Protein AF-A0AB34J3Z7-F1 (afdb_monomer_lite)

pLDDT: mean 72.17, std 19.39, range [35.22, 96.12]

Secondary structure (DSSP, 8-state):
-EEEEEPPTTPPTT-EEEEE-TTS-EEEEEPPTT--TTPEEEEE--SEEEEEEEPPTT--TT-EEEEEETTEEEEEEPPTTPPTT-EEEEEEE------------------------------------------EETTTEE---------SS-TT-EEEEE-TTS-EEEEEEEEEETTTTEEEEEETTS-EEEEEEGGGEE---------

Foldseek 3Di:
DKDWDFAADPDAQQAWDWDQDPLRDTDTDGHHNPDDGGDTDTDDDQQWDFDWDQAAPPADQQGWDWDQDLNDTDIDGHHPPDDHRDTDTDGDGDHRNPPPPPDDPDDDDDDDDDDDDDDDDDDDDDPPPPPFPFDDDPDPDGDRPDVPLPLPDDQQAWKWFQDPVRDTFIWGFHDADSVLCATWTQTPVRDIDTRGHPVRIDHPPPPPPDD

Structure (mmCIF, N/CA/C/O backbone):
data_AF-A0AB34J3Z7-F1
#
_entry.id   AF-A0AB34J3Z7-F1
#
loop_
_atom_site.group_PDB
_atom_site.id
_atom_site.type_symbol
_atom_site.label_atom_id
_atom_site.label_alt_id
_atom_site.label_comp_id
_atom_site.label_asym_id
_atom_site.label_entity_id
_atom_site.label_seq_id
_atom_site.pdbx_PDB_ins_code
_atom_site.Cartn_x
_atom_site.Cartn_y
_atom_site.Cartn_z
_atom_site.occupancy
_atom_site.B_iso_or_equiv
_atom_site.auth_seq_id
_atom_site.auth_comp_id
_atom_site.auth_asym_id
_atom_site.auth_atom_id
_atom_site.pdbx_PDB_model_num
ATOM 1 N N . MET A 1 1 ? 22.859 -8.219 -8.178 1.00 63.06 1 MET A N 1
ATOM 2 C CA . MET A 1 1 ? 22.770 -9.680 -7.948 1.00 63.06 1 MET A CA 1
ATOM 3 C C . MET A 1 1 ? 22.518 -10.330 -9.303 1.00 63.06 1 MET A C 1
ATOM 5 O O . MET A 1 1 ? 21.901 -9.681 -10.139 1.00 63.06 1 MET A O 1
ATOM 9 N N . ALA A 1 2 ? 23.052 -11.522 -9.576 1.00 72.38 2 ALA A N 1
ATOM 10 C CA . ALA A 1 2 ? 22.839 -12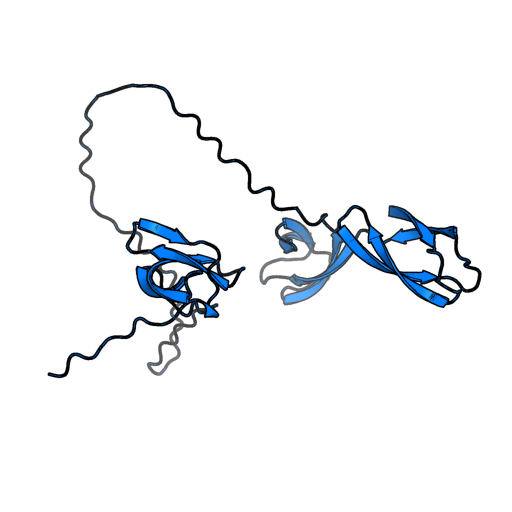.184 -10.864 1.00 72.38 2 ALA A CA 1
ATOM 11 C C . ALA A 1 2 ? 21.819 -13.312 -10.693 1.00 72.38 2 ALA A C 1
ATOM 13 O O . ALA A 1 2 ? 22.054 -14.221 -9.899 1.00 72.38 2 ALA A O 1
ATOM 14 N N . VAL A 1 3 ? 20.696 -13.235 -11.405 1.00 79.12 3 VAL A N 1
ATOM 15 C CA . VAL A 1 3 ? 19.657 -14.271 -11.402 1.00 79.12 3 VAL A CA 1
ATOM 16 C C . VAL A 1 3 ? 19.784 -15.067 -12.692 1.00 79.12 3 VAL A C 1
ATOM 18 O O . VAL A 1 3 ? 19.811 -14.495 -13.782 1.00 79.12 3 VAL A O 1
ATOM 21 N N . GLU A 1 4 ? 19.891 -16.387 -12.568 1.00 84.69 4 GLU A N 1
ATOM 22 C CA . GLU A 1 4 ? 19.835 -17.290 -13.713 1.00 84.69 4 GLU A CA 1
ATOM 23 C C . GLU A 1 4 ? 18.376 -17.651 -13.983 1.00 84.69 4 GLU A C 1
ATOM 25 O O . GLU A 1 4 ? 17.701 -18.231 -13.133 1.00 84.69 4 GLU A O 1
ATOM 30 N N . VAL A 1 5 ? 17.886 -17.297 -15.167 1.00 85.50 5 VAL A N 1
ATOM 31 C CA . VAL A 1 5 ? 16.508 -17.571 -15.578 1.00 85.50 5 VAL A CA 1
ATOM 32 C C . VAL A 1 5 ? 16.521 -18.403 -16.849 1.00 85.50 5 VAL A C 1
ATOM 34 O O . VAL A 1 5 ? 17.236 -18.090 -17.799 1.00 85.50 5 VAL A O 1
ATOM 37 N N . ILE A 1 6 ? 15.708 -19.456 -16.887 1.00 88.25 6 ILE A N 1
ATOM 38 C CA . ILE A 1 6 ? 15.545 -20.294 -18.076 1.00 88.25 6 ILE A CA 1
ATOM 39 C C . ILE A 1 6 ? 14.429 -19.711 -18.940 1.00 88.25 6 ILE A C 1
ATOM 41 O O . ILE A 1 6 ? 13.313 -19.504 -18.463 1.00 88.25 6 ILE A O 1
ATOM 45 N N . VAL A 1 7 ? 14.717 -19.480 -20.223 1.00 88.00 7 VAL A N 1
ATOM 46 C CA . VAL A 1 7 ? 13.705 -19.015 -21.182 1.00 88.00 7 VAL A CA 1
ATOM 47 C C . VAL A 1 7 ? 12.628 -20.097 -21.357 1.00 88.00 7 VAL A C 1
ATOM 49 O O . VAL A 1 7 ? 12.973 -21.215 -21.757 1.00 88.00 7 VAL A O 1
ATOM 52 N N . PRO A 1 8 ? 11.341 -19.806 -21.091 1.00 84.38 8 PRO A N 1
ATOM 53 C CA . PRO A 1 8 ? 10.281 -20.798 -21.212 1.00 84.38 8 PRO A CA 1
ATOM 54 C C . PRO A 1 8 ? 10.045 -21.219 -22.669 1.00 84.38 8 PRO A C 1
ATOM 56 O O . PRO A 1 8 ? 10.284 -20.467 -23.620 1.00 84.38 8 PRO A O 1
ATOM 59 N N . GLU A 1 9 ? 9.542 -22.443 -22.841 1.00 83.06 9 GLU A N 1
ATOM 60 C CA . GLU A 1 9 ? 9.132 -22.969 -24.142 1.00 83.06 9 GLU A CA 1
ATOM 61 C C . GLU A 1 9 ? 7.979 -22.126 -24.702 1.00 83.06 9 GLU A C 1
ATOM 63 O O . GLU A 1 9 ? 6.859 -22.171 -24.201 1.00 83.06 9 GLU A O 1
ATOM 68 N N . GLY A 1 10 ? 8.267 -21.318 -25.724 1.00 79.50 10 GLY A N 1
ATOM 69 C CA . GLY A 1 10 ? 7.291 -20.422 -26.352 1.00 79.50 10 GLY A CA 1
ATOM 70 C C . GLY A 1 10 ? 7.757 -18.977 -26.518 1.00 79.50 10 GLY A C 1
ATOM 71 O O . GLY A 1 10 ? 7.146 -18.259 -27.300 1.00 79.50 10 GLY A O 1
ATOM 72 N N . CYS A 1 11 ? 8.844 -18.561 -25.861 1.00 81.31 11 CYS A N 1
ATOM 73 C CA . CYS A 1 11 ? 9.445 -17.240 -26.073 1.00 81.31 11 CYS A CA 1
ATOM 74 C C . CYS A 1 11 ? 10.463 -17.271 -27.223 1.00 81.31 11 CYS A C 1
ATOM 76 O O . CYS A 1 11 ? 11.398 -18.077 -27.219 1.00 81.31 11 CYS A O 1
ATOM 78 N N . ALA A 1 12 ? 10.288 -16.391 -28.209 1.00 82.62 12 ALA A N 1
ATOM 79 C CA . ALA A 1 12 ? 11.234 -16.207 -29.309 1.00 82.62 12 ALA A CA 1
ATOM 80 C C . ALA A 1 12 ? 12.221 -15.062 -29.020 1.00 82.62 12 ALA A C 1
ATOM 82 O O . ALA A 1 12 ? 11.983 -14.206 -28.168 1.00 82.62 12 ALA A O 1
ATOM 83 N N . ALA A 1 13 ? 13.330 -15.031 -29.760 1.00 86.06 13 ALA A N 1
ATOM 84 C CA . ALA A 1 13 ? 14.285 -13.930 -29.733 1.00 86.06 13 ALA A CA 1
ATOM 85 C C . ALA A 1 13 ? 13.584 -12.571 -29.931 1.00 86.06 13 ALA A C 1
ATOM 87 O O . ALA A 1 13 ? 12.850 -12.379 -30.903 1.00 86.06 13 ALA A O 1
ATOM 88 N N . GLY A 1 14 ? 13.827 -11.625 -29.020 1.00 83.94 14 GLY A N 1
ATOM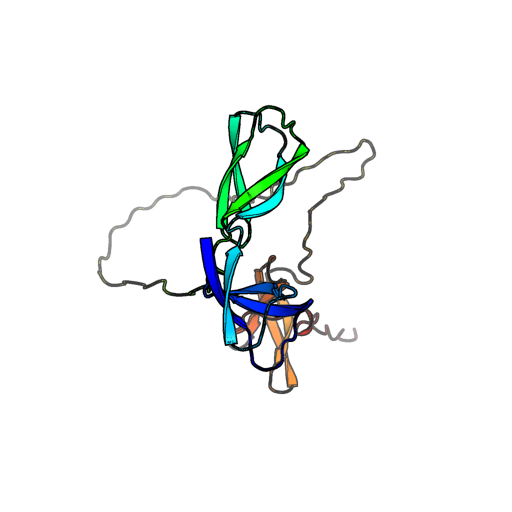 89 C CA . GLY A 1 14 ? 13.208 -10.298 -29.034 1.00 83.94 14 GLY A CA 1
ATOM 90 C C . GLY A 1 14 ? 11.833 -10.198 -28.367 1.00 83.94 14 GLY A C 1
ATOM 91 O O . GLY A 1 14 ? 11.300 -9.092 -28.294 1.00 83.94 14 GLY A O 1
ATOM 92 N N . GLU A 1 15 ? 11.264 -11.293 -27.855 1.00 86.44 15 GLU A N 1
ATOM 93 C CA . GLU A 1 15 ? 10.100 -11.210 -26.968 1.00 86.44 15 GLU A CA 1
ATOM 94 C C . GLU A 1 15 ? 10.517 -10.918 -25.527 1.00 86.44 15 GLU A C 1
ATOM 96 O O . GLU A 1 15 ? 11.618 -11.269 -25.096 1.00 86.44 15 GLU A O 1
ATOM 101 N N . SER A 1 16 ? 9.633 -10.262 -24.773 1.00 83.62 16 SER A N 1
ATOM 102 C CA . SER A 1 16 ? 9.803 -10.086 -23.337 1.00 83.62 16 SER A CA 1
ATOM 103 C C . SER A 1 16 ? 8.866 -10.994 -22.554 1.00 83.62 16 SER A C 1
ATOM 105 O O . SER A 1 16 ? 7.709 -11.190 -22.923 1.00 83.62 16 SER A O 1
ATOM 107 N N . PHE A 1 17 ? 9.365 -11.544 -21.454 1.00 86.50 17 PHE A N 1
ATOM 108 C CA . PHE A 1 17 ? 8.599 -12.415 -20.568 1.00 86.50 17 PHE A CA 1
ATOM 109 C C . PHE A 1 17 ? 8.704 -11.932 -19.126 1.00 86.50 17 PHE A C 1
ATOM 111 O O . PHE A 1 17 ? 9.644 -11.225 -18.761 1.00 86.50 17 PHE A O 1
ATOM 118 N N . LEU A 1 18 ? 7.697 -12.265 -18.320 1.00 85.50 18 LEU A N 1
ATOM 119 C CA . LEU A 1 18 ? 7.669 -11.939 -16.900 1.00 85.50 18 LEU A CA 1
ATOM 120 C C . LEU A 1 18 ? 8.412 -13.015 -16.117 1.00 85.50 18 LEU A C 1
ATOM 122 O O . LEU A 1 18 ? 8.068 -14.193 -16.191 1.00 85.50 18 LEU A O 1
ATOM 126 N N . VAL A 1 19 ? 9.427 -12.588 -15.376 1.00 83.38 19 VAL A N 1
ATOM 127 C CA . VAL A 1 19 ? 10.175 -13.420 -14.439 1.00 83.38 19 VAL A CA 1
ATOM 128 C C . VAL A 1 19 ? 9.774 -13.025 -13.036 1.00 83.38 19 VAL A C 1
ATOM 130 O O . VAL A 1 19 ? 9.869 -11.852 -12.684 1.00 83.38 19 VAL A O 1
ATOM 133 N N . GLU A 1 20 ? 9.344 -14.007 -12.256 1.00 78.00 20 GLU A N 1
ATOM 134 C CA . GLU A 1 20 ? 9.143 -13.875 -10.818 1.00 78.00 20 GLU A CA 1
ATOM 135 C C . GLU A 1 20 ? 10.434 -14.299 -10.110 1.00 78.00 20 GLU A C 1
ATOM 137 O O . GLU A 1 20 ? 10.849 -15.454 -10.205 1.00 78.00 20 GLU A O 1
ATOM 142 N N . THR A 1 21 ? 11.099 -13.353 -9.451 1.00 73.19 21 THR A N 1
ATOM 143 C CA . THR A 1 21 ? 12.239 -13.632 -8.565 1.00 73.19 21 THR A CA 1
ATOM 144 C C . THR A 1 21 ? 11.730 -14.204 -7.238 1.00 73.19 21 THR A C 1
ATOM 146 O O . THR A 1 21 ? 10.578 -13.969 -6.866 1.00 73.19 21 THR A O 1
ATOM 149 N N . ASP A 1 22 ? 12.572 -14.932 -6.498 1.00 66.12 22 ASP A N 1
ATOM 150 C CA . ASP A 1 22 ? 12.221 -15.473 -5.177 1.00 66.12 22 ASP A CA 1
ATOM 151 C C . ASP A 1 22 ? 11.847 -14.386 -4.156 1.00 66.12 22 ASP A C 1
ATOM 153 O O . ASP A 1 22 ? 11.024 -14.629 -3.274 1.00 66.12 22 ASP A O 1
ATOM 157 N N . ASP A 1 23 ? 12.310 -13.154 -4.372 1.00 61.28 23 ASP A N 1
ATOM 158 C CA . ASP A 1 23 ? 11.888 -11.950 -3.652 1.00 61.28 23 ASP A CA 1
ATOM 159 C C . ASP A 1 23 ? 10.473 -11.453 -4.027 1.00 61.28 23 ASP A C 1
ATOM 161 O O . ASP A 1 23 ? 10.146 -10.289 -3.810 1.00 61.28 23 ASP A O 1
ATOM 165 N N . GLY A 1 24 ? 9.627 -12.263 -4.675 1.00 65.56 24 GLY A N 1
ATOM 166 C CA . GLY A 1 24 ? 8.258 -11.883 -5.067 1.00 65.56 24 GLY A CA 1
ATOM 167 C C . GLY A 1 24 ? 8.188 -10.758 -6.106 1.00 65.56 24 GLY A C 1
ATOM 168 O O . GLY A 1 24 ? 7.155 -10.106 -6.278 1.00 65.56 24 GLY A O 1
ATOM 169 N N . GLY A 1 25 ? 9.304 -10.487 -6.783 1.00 70.19 25 GLY A N 1
ATOM 170 C CA . GLY A 1 25 ? 9.418 -9.418 -7.753 1.00 70.19 25 GLY A CA 1
ATOM 171 C C . GLY A 1 25 ? 9.195 -9.866 -9.182 1.00 70.19 25 GLY A C 1
ATOM 172 O O . GLY A 1 25 ? 9.863 -10.776 -9.646 1.00 70.19 25 GLY A O 1
ATOM 173 N N . THR A 1 26 ? 8.314 -9.179 -9.908 1.00 76.56 26 THR A N 1
ATOM 174 C CA . THR A 1 26 ? 8.092 -9.405 -11.339 1.00 76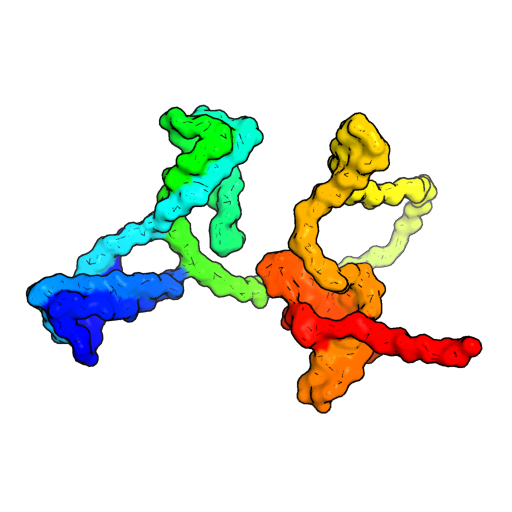.56 26 THR A CA 1
ATOM 175 C C . THR A 1 26 ? 8.942 -8.467 -12.196 1.00 76.56 26 THR A C 1
ATOM 177 O O . THR A 1 26 ? 8.859 -7.246 -12.063 1.00 76.56 26 THR A O 1
ATOM 180 N N . PHE A 1 27 ? 9.741 -9.023 -13.107 1.00 77.31 27 PHE A N 1
ATOM 181 C CA . PHE A 1 27 ? 10.558 -8.270 -14.063 1.00 77.31 27 PHE A CA 1
ATOM 182 C C . PHE A 1 27 ? 10.212 -8.662 -15.497 1.00 77.31 27 PHE A C 1
ATOM 184 O O . PHE A 1 27 ? 10.077 -9.844 -15.799 1.00 77.31 27 PHE A O 1
ATOM 191 N N . SER A 1 28 ? 10.093 -7.681 -16.398 1.00 83.88 28 SER A N 1
ATOM 192 C CA . SER A 1 28 ? 9.961 -7.958 -17.831 1.00 83.88 28 SER A CA 1
ATOM 193 C C . SER A 1 28 ? 11.348 -8.058 -18.452 1.00 83.88 28 SER A C 1
ATOM 195 O O . SER A 1 28 ? 12.070 -7.067 -18.565 1.00 83.88 28 SER A O 1
ATOM 197 N N . VAL A 1 29 ? 11.725 -9.274 -18.822 1.00 84.62 29 VAL A N 1
ATOM 198 C CA . VAL A 1 29 ? 13.048 -9.600 -19.344 1.00 84.62 29 VAL A CA 1
ATOM 199 C C . VAL A 1 29 ? 12.944 -9.759 -20.844 1.00 84.62 29 VAL A C 1
ATOM 201 O O . VAL A 1 29 ? 12.196 -10.609 -21.317 1.00 84.62 29 VAL A O 1
ATOM 204 N N . LEU A 1 30 ? 13.692 -8.950 -21.591 1.00 85.81 30 LEU A N 1
ATOM 205 C CA . LEU A 1 30 ? 13.750 -9.048 -23.044 1.00 85.81 30 LEU A CA 1
ATOM 206 C C . LEU A 1 30 ? 14.777 -10.105 -23.454 1.00 85.81 30 LEU A C 1
ATOM 208 O O . LEU A 1 30 ? 15.956 -10.004 -23.107 1.00 85.81 30 LEU A O 1
ATOM 212 N N . VAL A 1 31 ? 14.327 -11.109 -24.204 1.00 87.94 31 VAL A N 1
ATOM 213 C CA . VAL A 1 31 ? 15.197 -12.161 -24.728 1.00 87.94 31 VAL A CA 1
ATOM 214 C C . VAL A 1 31 ? 16.123 -11.538 -25.779 1.00 87.94 31 VAL A C 1
ATOM 216 O O . VAL A 1 31 ? 15.628 -10.935 -26.739 1.00 87.94 31 VAL A O 1
ATOM 219 N N . PRO A 1 32 ? 17.455 -11.667 -25.640 1.00 83.56 32 PRO A N 1
ATOM 220 C CA . PRO A 1 32 ? 18.386 -11.165 -26.643 1.00 83.56 32 PRO A CA 1
ATOM 221 C C . PRO A 1 32 ? 18.121 -11.813 -28.015 1.00 83.56 32 PRO A C 1
ATOM 223 O O . PRO A 1 32 ? 17.542 -12.897 -28.086 1.00 83.56 32 PRO A O 1
ATOM 226 N N . PRO A 1 33 ? 18.558 -11.189 -29.123 1.00 83.88 33 PRO A N 1
ATOM 227 C CA . PRO A 1 33 ? 18.319 -11.705 -30.474 1.00 83.88 33 PRO A CA 1
ATOM 228 C C . PRO A 1 33 ? 18.894 -13.114 -30.714 1.00 83.88 33 PRO A C 1
ATOM 230 O O . PRO A 1 33 ? 18.426 -13.822 -31.600 1.00 83.88 33 PRO A O 1
ATOM 233 N N . ASP A 1 34 ? 19.874 -13.528 -29.909 1.00 84.75 34 ASP A N 1
ATOM 234 C CA . ASP A 1 34 ? 20.501 -14.854 -29.952 1.00 84.75 34 ASP A CA 1
ATOM 235 C C . ASP A 1 34 ? 19.889 -15.854 -28.947 1.00 84.75 34 ASP A C 1
ATOM 237 O O . ASP A 1 34 ? 20.369 -16.981 -28.816 1.00 84.75 34 ASP A O 1
ATOM 241 N N . GLY A 1 35 ? 18.850 -15.451 -28.210 1.00 81.88 35 GLY A N 1
ATOM 242 C CA . GLY A 1 35 ? 18.202 -16.276 -27.195 1.00 81.88 35 GLY A CA 1
ATOM 243 C C . GLY A 1 35 ? 17.224 -17.290 -27.791 1.00 81.88 35 GLY A C 1
ATOM 244 O O . GLY A 1 35 ? 16.444 -16.977 -28.690 1.00 81.88 35 GLY A O 1
ATOM 245 N N . TYR A 1 36 ? 17.247 -18.512 -27.262 1.00 86.81 36 TYR A N 1
ATOM 246 C CA . TYR A 1 36 ? 16.344 -19.601 -27.637 1.00 86.81 36 TYR A CA 1
ATOM 247 C C . TYR A 1 36 ? 15.699 -20.234 -26.391 1.00 86.81 36 TYR A C 1
ATOM 249 O O . TYR A 1 36 ? 16.257 -20.130 -25.294 1.00 86.81 36 TYR A O 1
ATOM 257 N N . PRO A 1 37 ? 14.539 -20.905 -26.532 1.00 88.00 37 PRO A N 1
ATOM 258 C CA . PRO A 1 37 ? 13.890 -21.595 -25.420 1.00 88.00 37 PRO A CA 1
ATOM 259 C C . PRO A 1 37 ? 14.818 -22.605 -24.741 1.00 88.00 37 PRO A C 1
ATOM 261 O O . PRO A 1 37 ? 15.499 -23.380 -25.414 1.00 88.00 37 PRO A O 1
ATOM 264 N N . GLY A 1 38 ? 14.846 -22.602 -23.409 1.00 84.94 38 GLY A N 1
ATOM 265 C CA . GLY A 1 38 ? 15.724 -23.461 -22.611 1.00 84.94 38 GLY A CA 1
ATOM 266 C C . GLY A 1 38 ? 17.158 -22.946 -22.439 1.00 84.94 38 GLY A C 1
ATOM 267 O O . GLY A 1 38 ? 17.957 -23.612 -21.781 1.00 84.94 38 GLY A O 1
ATOM 268 N N . MET A 1 39 ? 17.511 -21.782 -22.996 1.00 86.88 39 MET A N 1
ATOM 269 C CA . MET A 1 39 ? 18.800 -21.141 -22.727 1.00 86.88 39 MET A CA 1
ATOM 270 C C . MET A 1 39 ? 18.804 -20.511 -21.320 1.00 86.88 39 MET A C 1
ATOM 272 O O . MET A 1 39 ? 17.859 -19.784 -20.997 1.00 86.88 39 MET A O 1
ATOM 276 N N . PRO A 1 40 ? 19.840 -20.745 -20.489 1.00 84.06 40 PRO A N 1
ATOM 277 C CA . PRO A 1 40 ? 20.014 -20.011 -19.242 1.00 84.06 40 PRO A CA 1
ATOM 278 C C . PRO A 1 40 ? 20.474 -18.584 -19.554 1.00 84.06 40 PRO A C 1
ATOM 280 O O . PRO A 1 40 ? 21.495 -18.375 -20.216 1.00 84.06 40 PRO A O 1
ATOM 283 N N . LEU A 1 41 ? 19.713 -17.597 -19.093 1.00 81.62 41 LEU A N 1
ATOM 284 C CA . LEU A 1 41 ? 20.073 -16.187 -19.171 1.00 81.62 41 LEU A CA 1
ATOM 285 C C . LEU A 1 41 ? 20.548 -15.724 -17.797 1.00 81.62 41 LEU A C 1
ATOM 287 O O . LEU A 1 41 ? 19.825 -15.852 -16.812 1.00 81.62 41 LEU A O 1
ATOM 291 N N . LEU A 1 42 ? 21.758 -15.167 -17.747 1.00 82.88 42 LEU A N 1
ATOM 292 C CA . LEU A 1 42 ? 22.289 -14.532 -16.548 1.00 82.88 42 LEU A CA 1
ATOM 293 C C . LEU A 1 42 ? 21.897 -13.057 -16.567 1.00 82.88 42 LEU A C 1
ATOM 295 O O . LEU A 1 42 ? 22.447 -12.271 -17.340 1.00 82.88 42 LEU A O 1
ATOM 299 N N . LEU A 1 43 ? 20.922 -12.695 -15.743 1.00 79.94 43 LEU A N 1
ATOM 300 C CA . LEU A 1 43 ? 20.451 -11.326 -15.636 1.00 79.94 43 LEU A CA 1
ATOM 301 C C . LEU A 1 43 ? 21.097 -10.649 -14.442 1.00 79.94 43 LEU A C 1
ATOM 303 O O . LEU A 1 43 ? 20.905 -11.068 -13.302 1.00 79.94 43 LEU A O 1
ATOM 307 N N . GLU A 1 44 ? 21.801 -9.555 -14.697 1.00 74.94 44 GLU A N 1
ATOM 308 C CA . GLU A 1 44 ? 22.194 -8.628 -13.643 1.00 74.94 44 GLU A CA 1
ATOM 309 C C . GLU A 1 44 ? 21.005 -7.726 -13.321 1.00 74.94 44 GLU A C 1
ATOM 311 O O . GLU A 1 44 ? 20.767 -6.713 -13.980 1.00 74.94 44 GLU A O 1
ATOM 316 N N . LEU A 1 45 ? 20.226 -8.125 -12.316 1.00 68.69 45 LEU A N 1
ATOM 317 C CA . LEU A 1 45 ? 19.147 -7.293 -11.806 1.00 68.69 45 LEU A CA 1
ATOM 318 C C . LEU A 1 45 ? 19.741 -6.248 -10.847 1.00 68.69 45 LEU A C 1
ATOM 320 O O . LEU A 1 45 ? 20.495 -6.618 -9.928 1.00 68.69 45 LEU A O 1
ATOM 324 N N . PRO A 1 46 ? 19.435 -4.950 -11.042 1.00 62.78 46 PRO A N 1
ATOM 325 C CA . PRO A 1 46 ? 19.704 -3.953 -10.025 1.00 62.78 46 PRO A CA 1
ATOM 326 C C . PRO A 1 46 ? 18.801 -4.262 -8.829 1.00 62.78 46 PRO A C 1
ATOM 328 O O . PRO A 1 46 ? 17.578 -4.223 -8.924 1.00 62.78 46 PRO A O 1
ATOM 331 N N . ASP A 1 47 ? 19.430 -4.623 -7.714 1.00 66.38 47 ASP A N 1
ATOM 332 C CA . ASP A 1 47 ? 18.755 -4.865 -6.434 1.00 66.38 47 ASP A CA 1
ATOM 333 C C . ASP A 1 47 ? 18.206 -3.561 -5.833 1.00 66.38 47 ASP A C 1
ATOM 335 O O . ASP A 1 47 ? 17.294 -3.564 -5.014 1.00 66.38 47 ASP A O 1
ATOM 339 N N . ALA A 1 48 ? 18.739 -2.426 -6.291 1.00 67.25 48 ALA A N 1
ATOM 340 C CA . ALA A 1 48 ? 18.274 -1.112 -5.911 1.00 67.25 48 ALA A CA 1
ATOM 341 C C . ALA A 1 48 ? 17.199 -0.599 -6.871 1.00 67.25 48 ALA A C 1
ATOM 343 O O . ALA A 1 48 ? 17.368 -0.618 -8.095 1.00 67.25 48 ALA A O 1
ATOM 344 N N . GLN A 1 49 ? 16.104 -0.103 -6.301 1.00 68.25 49 GLN A N 1
ATOM 345 C CA . GLN A 1 49 ? 15.121 0.673 -7.043 1.00 68.25 49 GLN A CA 1
ATOM 346 C C . GLN A 1 49 ? 15.410 2.163 -6.840 1.00 68.25 49 GLN A C 1
ATOM 348 O O . GLN A 1 49 ? 15.521 2.601 -5.691 1.00 68.25 49 GLN A O 1
ATOM 353 N N . PRO A 1 50 ? 15.512 2.960 -7.922 1.00 72.56 50 PRO A N 1
ATOM 354 C CA . PRO A 1 50 ? 15.645 4.401 -7.793 1.00 72.56 50 PRO A CA 1
ATOM 355 C C . PRO A 1 50 ? 14.321 4.971 -7.277 1.00 72.56 50 PRO A C 1
ATOM 357 O O . PRO A 1 50 ? 13.329 5.042 -8.005 1.00 72.56 50 PRO A O 1
ATOM 360 N N . LEU A 1 51 ? 14.308 5.377 -6.015 1.00 78.06 51 LEU A N 1
ATOM 361 C CA . LEU A 1 51 ? 13.185 6.024 -5.359 1.00 78.06 51 LEU A CA 1
ATOM 362 C C . LEU A 1 51 ? 13.369 7.543 -5.415 1.00 78.06 51 LEU A C 1
ATOM 364 O O . LEU A 1 51 ? 14.385 8.076 -4.966 1.00 78.06 51 LEU A O 1
ATOM 368 N N . GLU A 1 52 ? 12.381 8.250 -5.963 1.00 82.06 52 GLU A N 1
ATOM 369 C CA . GLU A 1 52 ? 12.343 9.713 -5.930 1.00 82.06 52 GLU A CA 1
ATOM 370 C C . GLU A 1 52 ? 11.725 10.173 -4.605 1.00 82.06 52 GLU A C 1
ATOM 372 O O . GLU A 1 52 ? 10.520 10.047 -4.384 1.00 82.06 52 GLU A O 1
ATOM 377 N N . VAL A 1 53 ? 12.566 10.696 -3.711 1.00 81.62 53 VAL A N 1
ATOM 378 C CA . VAL A 1 53 ? 12.170 11.196 -2.389 1.00 81.62 53 VAL A CA 1
ATOM 379 C C . VAL A 1 53 ? 12.384 12.704 -2.339 1.00 81.62 53 VAL A C 1
ATOM 381 O O . VAL A 1 53 ? 13.384 13.223 -2.831 1.00 81.62 53 VAL A O 1
ATOM 384 N N . ILE A 1 54 ? 11.445 13.429 -1.735 1.00 84.75 54 ILE A N 1
ATOM 385 C CA . ILE A 1 54 ? 11.584 14.870 -1.508 1.00 84.75 54 ILE A CA 1
ATOM 386 C C . ILE A 1 54 ? 12.277 15.074 -0.164 1.00 84.75 54 ILE A C 1
ATOM 388 O O . ILE A 1 54 ? 11.779 14.611 0.863 1.00 84.75 54 ILE A O 1
ATOM 392 N N . VAL A 1 55 ? 13.402 15.790 -0.166 1.00 85.12 55 VAL A N 1
ATOM 393 C CA . VAL A 1 55 ? 14.132 16.096 1.071 1.00 85.12 55 VAL A CA 1
ATOM 394 C C . VAL A 1 55 ? 13.262 16.999 1.956 1.00 85.12 55 VAL A C 1
ATOM 396 O O . VAL A 1 55 ? 12.869 18.083 1.508 1.00 85.12 55 VAL A O 1
ATOM 399 N N . PRO A 1 56 ? 12.941 16.605 3.201 1.00 81.75 56 PRO A N 1
ATOM 400 C CA . PRO A 1 56 ? 12.108 17.423 4.070 1.00 81.75 56 PRO A CA 1
ATOM 401 C C . PRO A 1 56 ? 12.813 18.727 4.467 1.00 81.75 56 PRO A C 1
ATOM 403 O O . PRO A 1 56 ? 14.040 18.819 4.544 1.00 81.75 56 PRO A O 1
ATOM 406 N N . SER A 1 57 ? 12.024 19.771 4.730 1.00 80.44 57 SER A N 1
ATOM 407 C CA . SER A 1 57 ? 12.557 21.070 5.142 1.00 80.44 57 SER A CA 1
ATOM 408 C C . SER A 1 57 ? 13.276 20.958 6.488 1.00 80.44 57 SER A C 1
ATOM 410 O O . SER A 1 57 ? 12.654 20.580 7.479 1.00 80.44 57 SER A O 1
ATOM 412 N N . GLY A 1 58 ? 14.555 21.334 6.529 1.00 81.25 58 GLY A N 1
ATOM 413 C CA . GLY A 1 58 ? 15.384 21.278 7.739 1.00 81.25 58 GLY A CA 1
ATOM 414 C C . GLY A 1 58 ? 16.460 20.193 7.723 1.00 81.25 58 GLY A C 1
ATOM 415 O O . GLY A 1 58 ? 17.276 20.172 8.639 1.00 81.25 58 GLY A O 1
ATOM 416 N N . VAL A 1 59 ? 16.496 19.352 6.686 1.00 83.00 59 VAL A N 1
ATOM 417 C CA . VAL A 1 59 ? 17.592 18.409 6.429 1.00 83.00 59 VAL A CA 1
ATOM 418 C C . VAL A 1 59 ? 18.605 19.070 5.491 1.00 83.00 59 VAL A C 1
ATOM 420 O O . VAL A 1 59 ? 18.229 19.716 4.509 1.00 83.00 59 VAL A O 1
ATOM 423 N N . PHE A 1 60 ? 19.886 18.951 5.827 1.00 84.50 60 PHE A N 1
ATOM 424 C CA . PHE A 1 60 ? 21.011 19.548 5.103 1.00 84.50 60 PHE A CA 1
ATOM 425 C C . PHE A 1 60 ? 21.884 18.444 4.479 1.00 84.50 60 PHE A C 1
ATOM 427 O O . PHE A 1 60 ? 21.810 17.299 4.923 1.00 84.50 60 PHE A O 1
ATOM 434 N N . PRO A 1 61 ? 22.712 18.747 3.462 1.00 84.94 61 PRO A N 1
ATOM 435 C CA . PRO A 1 61 ? 23.682 17.782 2.943 1.00 84.94 61 PRO A CA 1
ATOM 436 C C . PRO A 1 61 ? 24.577 17.237 4.067 1.00 84.94 61 PRO A C 1
ATOM 438 O O . PRO A 1 61 ? 25.085 18.004 4.888 1.00 84.94 61 PRO A O 1
ATOM 441 N N . GLY A 1 62 ? 24.740 15.915 4.101 1.00 83.38 62 GLY A N 1
ATOM 442 C CA . GLY A 1 62 ? 25.440 15.174 5.154 1.00 83.38 62 GLY A CA 1
ATOM 443 C C . GLY A 1 62 ? 24.571 14.770 6.351 1.00 83.38 62 GLY A C 1
ATOM 444 O O . GLY A 1 62 ? 25.055 14.059 7.229 1.00 83.38 62 GLY A O 1
ATOM 445 N N . ASP A 1 63 ? 23.310 15.199 6.400 1.00 84.81 63 ASP A N 1
ATOM 446 C CA . ASP A 1 63 ? 22.349 14.774 7.418 1.00 84.81 63 ASP A CA 1
ATOM 447 C C . ASP A 1 63 ? 21.614 13.497 6.958 1.00 84.81 63 ASP A C 1
ATOM 449 O O . ASP A 1 63 ? 21.511 13.218 5.758 1.00 84.81 63 ASP A O 1
ATOM 453 N N . SER A 1 64 ? 21.129 12.693 7.907 1.00 83.12 64 SER A N 1
ATOM 454 C CA . SER A 1 64 ? 20.436 11.429 7.623 1.00 83.12 64 SER A CA 1
ATOM 455 C C . SER A 1 64 ? 18.976 11.515 8.038 1.00 83.12 64 SER A C 1
ATOM 457 O O . SER A 1 64 ? 18.649 12.036 9.105 1.00 83.12 64 SER A O 1
ATOM 459 N N . PHE A 1 65 ? 18.082 11.009 7.193 1.00 86.19 65 PHE A N 1
ATOM 460 C CA . PHE A 1 65 ? 16.647 11.037 7.450 1.00 86.19 65 PHE A CA 1
ATOM 461 C C . PHE A 1 65 ? 16.005 9.681 7.167 1.00 86.19 65 PHE A C 1
ATOM 463 O O . PHE A 1 65 ? 16.508 8.880 6.381 1.00 86.19 65 PHE A O 1
ATOM 470 N N . LEU A 1 66 ? 14.892 9.423 7.852 1.00 84.69 66 LEU A N 1
ATOM 471 C CA . LEU A 1 66 ? 14.142 8.181 7.722 1.00 84.69 66 LEU A CA 1
ATOM 472 C C . LEU A 1 66 ? 13.103 8.324 6.612 1.00 84.69 66 LEU A C 1
ATOM 474 O O . LEU A 1 66 ? 12.238 9.200 6.670 1.00 84.69 66 LEU A O 1
ATOM 478 N N . VAL A 1 67 ? 13.193 7.448 5.619 1.00 83.31 67 VAL A N 1
ATOM 479 C CA . VAL A 1 67 ? 12.225 7.313 4.532 1.00 83.31 67 VAL A CA 1
ATOM 480 C C . VAL A 1 67 ? 11.439 6.036 4.757 1.00 83.31 67 VAL A C 1
ATOM 482 O O . VAL A 1 67 ? 12.026 4.965 4.864 1.00 83.31 67 VAL A O 1
ATOM 485 N N . GLU A 1 68 ? 10.117 6.136 4.816 1.00 79.06 68 GLU A N 1
ATOM 486 C CA . GLU A 1 68 ? 9.252 4.960 4.839 1.00 79.06 68 GLU A CA 1
ATOM 487 C C . GLU A 1 68 ? 8.944 4.538 3.398 1.00 79.06 68 GLU A C 1
ATOM 489 O O . GLU A 1 68 ? 8.338 5.294 2.633 1.00 79.06 68 GLU A O 1
ATOM 494 N N . HIS A 1 69 ? 9.392 3.347 3.007 1.00 75.62 69 HIS A N 1
ATOM 495 C CA . HIS A 1 69 ? 9.104 2.769 1.699 1.00 75.62 69 HIS A CA 1
ATOM 496 C C . HIS A 1 69 ? 8.746 1.291 1.859 1.00 75.62 69 HIS A C 1
ATOM 498 O O . HIS A 1 69 ? 9.436 0.555 2.552 1.00 75.62 69 HIS A O 1
ATOM 504 N N . ALA A 1 70 ? 7.642 0.860 1.242 1.00 66.19 70 ALA A N 1
ATOM 505 C CA . ALA A 1 70 ? 7.137 -0.515 1.340 1.00 66.19 70 ALA A CA 1
ATOM 506 C C . ALA A 1 70 ? 6.923 -1.033 2.787 1.00 66.19 70 ALA A C 1
ATOM 508 O O . ALA A 1 70 ? 7.010 -2.231 3.034 1.00 66.19 70 ALA A O 1
ATOM 509 N N . GLY A 1 71 ? 6.623 -0.139 3.741 1.00 67.62 71 GLY A N 1
ATOM 510 C CA . GLY A 1 71 ? 6.401 -0.492 5.151 1.00 67.62 71 GLY A CA 1
ATOM 511 C C . GLY A 1 71 ? 7.678 -0.670 5.981 1.00 67.62 71 GLY A C 1
ATOM 512 O O . GLY A 1 71 ? 7.591 -1.021 7.156 1.00 67.62 71 GLY A O 1
ATOM 513 N N . GLU A 1 72 ? 8.852 -0.402 5.404 1.00 70.25 72 GLU A N 1
ATOM 514 C CA . GLU A 1 72 ? 10.136 -0.391 6.102 1.00 70.25 72 GLU A CA 1
ATOM 515 C C . GLU A 1 72 ? 10.706 1.035 6.145 1.00 70.25 72 GLU A C 1
ATOM 517 O O . GLU A 1 72 ? 10.524 1.832 5.221 1.00 70.25 72 GLU A O 1
ATOM 522 N N . THR A 1 73 ? 11.363 1.385 7.253 1.00 77.62 73 THR A N 1
ATOM 523 C CA . THR A 1 73 ? 12.009 2.692 7.425 1.00 77.62 73 THR A CA 1
ATOM 524 C C . THR A 1 73 ? 13.496 2.591 7.095 1.00 77.62 73 THR A C 1
ATOM 526 O O . THR A 1 73 ? 14.267 1.954 7.808 1.00 77.62 73 THR A O 1
ATOM 529 N N . PHE A 1 74 ? 13.910 3.251 6.015 1.00 79.25 74 PHE A N 1
ATOM 530 C CA . PHE A 1 74 ? 15.294 3.308 5.551 1.00 79.25 74 PHE A CA 1
ATOM 531 C C . PHE A 1 74 ? 15.960 4.601 6.015 1.00 79.25 74 PHE A C 1
ATOM 533 O O . PHE A 1 74 ? 15.414 5.687 5.830 1.00 79.25 74 PHE A O 1
ATOM 540 N N . SER A 1 75 ? 17.158 4.500 6.592 1.00 82.81 75 SER A N 1
ATOM 541 C CA . SER A 1 75 ? 17.981 5.667 6.923 1.00 82.81 75 SER A CA 1
ATOM 542 C C . SER A 1 75 ? 18.812 6.058 5.708 1.00 82.81 75 SER A C 1
ATOM 544 O O . SER A 1 75 ? 19.758 5.355 5.355 1.00 82.81 75 SER A O 1
ATOM 546 N N . VAL A 1 76 ? 18.456 7.172 5.074 1.00 83.94 76 VAL A N 1
ATOM 547 C CA . VAL A 1 76 ? 19.118 7.678 3.869 1.00 83.94 76 VAL A CA 1
ATOM 548 C C . VAL A 1 76 ? 19.941 8.911 4.220 1.00 83.94 76 VAL A C 1
ATOM 550 O O . VAL A 1 76 ? 19.449 9.829 4.874 1.00 83.94 76 VAL A O 1
ATOM 553 N N . GLU A 1 77 ? 21.194 8.938 3.776 1.00 84.75 77 GLU A N 1
ATOM 554 C CA . GLU A 1 77 ? 22.076 10.098 3.906 1.00 84.75 77 GLU A CA 1
ATOM 555 C C . GLU A 1 77 ? 21.901 11.034 2.706 1.00 84.75 77 GLU A C 1
ATOM 557 O O . GLU A 1 77 ? 21.877 10.594 1.553 1.00 84.75 77 GLU A O 1
ATOM 562 N N . VAL A 1 78 ? 21.779 12.336 2.969 1.00 84.44 78 VAL A N 1
ATOM 563 C CA . VAL A 1 78 ? 21.639 13.339 1.910 1.00 84.44 78 VAL A CA 1
ATOM 564 C C . VAL A 1 78 ? 23.017 13.659 1.316 1.00 84.44 78 VAL A C 1
ATOM 566 O O . VAL A 1 78 ? 23.880 14.159 2.041 1.00 84.44 78 VAL A O 1
ATOM 569 N N . PRO A 1 79 ? 23.254 13.434 0.011 1.00 81.69 79 PRO A N 1
ATOM 570 C CA . PRO A 1 79 ? 24.516 13.756 -0.632 1.00 81.69 79 PRO A CA 1
ATOM 571 C C . PRO A 1 79 ? 24.706 15.270 -0.760 1.00 81.69 79 PRO A C 1
ATOM 573 O O . PRO A 1 79 ? 23.747 16.048 -0.835 1.00 81.69 79 PRO A O 1
ATOM 576 N N . ASP A 1 80 ? 25.968 15.688 -0.836 1.00 80.56 80 ASP A N 1
ATOM 577 C CA . ASP A 1 80 ? 26.341 17.081 -1.063 1.00 80.56 80 ASP A CA 1
ATOM 578 C C . ASP A 1 80 ? 25.685 17.644 -2.333 1.00 80.56 80 ASP A C 1
ATOM 580 O O . ASP A 1 80 ? 25.807 17.088 -3.425 1.00 80.56 80 ASP A O 1
ATOM 584 N N . GLY A 1 81 ? 24.998 18.780 -2.191 1.00 78.62 81 GLY A N 1
ATOM 585 C CA . GLY A 1 81 ? 24.335 19.473 -3.301 1.00 78.62 81 GLY A CA 1
ATOM 586 C C . GLY A 1 81 ? 22.822 19.263 -3.402 1.00 78.62 81 GLY A C 1
ATOM 587 O O . GLY A 1 81 ? 22.209 19.847 -4.293 1.00 78.62 81 GLY A O 1
ATOM 588 N N . CYS A 1 82 ? 22.204 18.495 -2.499 1.00 78.25 82 CYS A N 1
ATOM 589 C CA . CYS A 1 82 ? 20.746 18.474 -2.360 1.00 78.25 82 CYS A CA 1
ATOM 590 C C . CYS A 1 82 ? 20.257 19.603 -1.437 1.00 78.25 82 CYS A C 1
ATOM 592 O O . CYS A 1 82 ? 20.739 19.770 -0.317 1.00 78.25 82 CYS A O 1
ATOM 594 N N . GLU A 1 83 ? 19.283 20.377 -1.915 1.00 81.50 83 GLU A N 1
ATOM 595 C CA . GLU A 1 83 ? 18.612 21.431 -1.150 1.00 81.50 83 GLU A CA 1
ATOM 596 C C . GLU A 1 83 ? 17.303 20.901 -0.533 1.00 81.50 83 GLU A C 1
ATOM 598 O O . GLU A 1 83 ? 16.646 20.041 -1.133 1.00 81.50 83 GLU A O 1
ATOM 603 N N . PRO A 1 84 ? 16.878 21.409 0.638 1.00 82.19 84 PRO A N 1
ATOM 604 C CA . PRO A 1 84 ? 15.591 21.045 1.224 1.00 82.19 84 PRO A CA 1
ATOM 605 C C . PRO A 1 84 ? 14.442 21.370 0.261 1.00 82.19 84 PRO A C 1
ATOM 607 O O . PRO A 1 84 ? 14.343 22.482 -0.260 1.00 82.19 84 PRO A O 1
ATOM 610 N N . GLY A 1 85 ? 13.558 20.398 0.041 1.00 80.38 85 GLY A N 1
ATOM 611 C CA . GLY A 1 85 ? 12.452 20.483 -0.914 1.00 80.38 85 GLY A CA 1
ATOM 612 C C . GLY A 1 85 ? 12.811 20.106 -2.355 1.00 80.38 85 GLY A C 1
ATOM 613 O O . GLY A 1 85 ? 11.925 20.121 -3.209 1.00 80.38 85 GLY A O 1
ATOM 614 N N . SER A 1 86 ? 14.067 19.753 -2.639 1.00 81.69 86 SER A N 1
ATOM 615 C CA . SER A 1 86 ? 14.479 19.269 -3.959 1.00 81.69 86 SER A CA 1
ATOM 616 C C . SER A 1 86 ? 14.247 17.751 -4.086 1.00 81.69 86 SER A C 1
ATOM 618 O O . SER A 1 86 ? 14.445 17.025 -3.104 1.00 81.69 86 SER A O 1
ATOM 620 N N . PRO A 1 87 ? 13.807 17.243 -5.256 1.00 78.31 87 PRO A N 1
ATOM 621 C CA . PRO A 1 87 ? 13.664 15.809 -5.483 1.00 78.31 87 PRO A CA 1
ATOM 622 C C . PRO A 1 87 ? 15.044 15.149 -5.581 1.00 78.31 87 PRO A C 1
ATOM 624 O O . PRO A 1 87 ? 15.876 15.532 -6.405 1.00 78.31 87 PRO A O 1
ATOM 627 N N . MET A 1 88 ? 15.273 14.135 -4.753 1.00 79.81 88 MET A N 1
ATOM 628 C CA . MET A 1 88 ? 16.488 13.330 -4.729 1.00 79.81 88 MET A CA 1
ATOM 629 C C . MET A 1 88 ? 16.174 11.910 -5.207 1.00 79.81 88 MET A C 1
ATOM 631 O O . MET A 1 88 ? 15.141 11.344 -4.857 1.00 79.81 88 MET A O 1
ATOM 635 N N . ARG A 1 89 ? 17.088 11.320 -5.984 1.00 81.06 89 ARG A N 1
ATOM 636 C CA . ARG A 1 89 ? 17.043 9.899 -6.346 1.00 81.06 89 ARG A CA 1
ATOM 637 C C . ARG A 1 89 ? 17.888 9.108 -5.367 1.00 81.06 89 ARG A C 1
ATOM 639 O O . ARG A 1 89 ? 19.089 9.347 -5.269 1.00 81.06 89 ARG A O 1
ATOM 646 N N . VAL A 1 90 ? 17.243 8.202 -4.649 1.00 77.75 90 VAL A N 1
ATOM 647 C CA . VAL A 1 90 ? 17.884 7.300 -3.699 1.00 77.75 90 VAL A CA 1
ATOM 648 C C . VAL A 1 90 ? 17.777 5.890 -4.249 1.00 77.75 90 VAL A C 1
ATOM 650 O O . VAL A 1 90 ? 16.683 5.424 -4.548 1.00 77.75 90 VAL A O 1
ATOM 653 N N . ASP A 1 91 ? 18.903 5.203 -4.358 1.00 73.31 91 ASP A N 1
ATOM 654 C CA . ASP A 1 91 ? 18.939 3.773 -4.627 1.00 73.31 91 ASP A CA 1
ATOM 655 C C . ASP A 1 91 ? 18.656 3.029 -3.318 1.00 73.31 91 ASP A C 1
ATOM 657 O O . ASP A 1 91 ? 19.547 2.857 -2.483 1.00 73.31 91 ASP A O 1
ATOM 661 N N . VAL A 1 92 ? 17.398 2.639 -3.104 1.00 73.56 92 VAL A N 1
ATOM 662 C CA . VAL A 1 92 ? 17.016 1.822 -1.945 1.00 73.56 92 VAL A CA 1
ATOM 663 C C . VAL A 1 92 ? 17.051 0.345 -2.334 1.00 73.56 92 VAL A C 1
ATOM 665 O O . VAL A 1 92 ? 16.523 0.001 -3.397 1.00 73.56 92 VAL A O 1
ATOM 668 N N . PRO A 1 93 ? 17.672 -0.535 -1.522 1.00 61.88 93 PRO A N 1
ATOM 669 C CA . PRO A 1 93 ? 17.604 -1.967 -1.765 1.00 61.88 93 PRO A CA 1
ATOM 670 C C . PRO A 1 93 ? 16.139 -2.387 -1.702 1.00 61.88 93 PRO A C 1
ATOM 672 O O . PRO A 1 93 ? 15.393 -1.976 -0.808 1.00 61.88 93 PRO A O 1
ATOM 675 N N . ARG A 1 94 ? 15.709 -3.170 -2.685 1.00 58.16 94 ARG A N 1
ATOM 676 C CA . ARG A 1 94 ? 14.356 -3.701 -2.722 1.00 58.16 94 ARG A CA 1
ATOM 677 C C . ARG A 1 94 ? 14.215 -4.683 -1.564 1.00 58.16 94 ARG A C 1
ATOM 679 O O . ARG A 1 94 ? 14.656 -5.821 -1.670 1.00 58.16 94 ARG A O 1
ATOM 686 N N . ALA A 1 95 ? 13.585 -4.257 -0.473 1.00 52.69 95 ALA A N 1
ATOM 687 C CA . ALA A 1 95 ? 13.176 -5.202 0.551 1.00 52.69 95 ALA A CA 1
ATOM 688 C C . ALA A 1 95 ? 12.251 -6.248 -0.102 1.00 52.69 95 ALA A C 1
ATOM 690 O O . ALA A 1 95 ? 11.367 -5.866 -0.889 1.00 52.69 95 ALA A O 1
ATOM 691 N N . PRO A 1 96 ? 12.443 -7.552 0.173 1.00 52.66 96 PRO A N 1
ATOM 692 C CA . PRO A 1 96 ? 11.457 -8.549 -0.218 1.00 52.66 96 PRO A CA 1
ATOM 693 C C . PRO A 1 96 ? 10.103 -8.096 0.343 1.00 52.66 96 PRO A C 1
ATOM 695 O O . PRO A 1 96 ? 10.082 -7.493 1.419 1.00 52.66 96 PRO A O 1
ATOM 698 N N . PRO A 1 97 ? 8.974 -8.324 -0.355 1.00 48.25 97 PRO A N 1
ATOM 699 C CA . PRO A 1 97 ? 7.667 -8.051 0.203 1.00 48.25 97 PRO A CA 1
ATOM 700 C C . PRO A 1 97 ? 7.613 -8.832 1.503 1.00 48.25 97 PRO A C 1
ATOM 702 O O . PRO A 1 97 ? 7.559 -10.063 1.496 1.00 48.25 97 PRO A O 1
ATOM 705 N N . CYS A 1 98 ? 7.721 -8.108 2.613 1.00 36.81 98 CYS A N 1
ATOM 706 C CA . CYS A 1 98 ? 7.549 -8.656 3.932 1.00 36.81 98 CYS A CA 1
ATOM 707 C C . CYS A 1 98 ? 6.135 -9.214 3.908 1.00 36.81 98 CYS A C 1
ATOM 709 O O . CYS A 1 98 ? 5.159 -8.473 4.023 1.00 36.81 98 CYS A O 1
ATOM 711 N N . VAL A 1 99 ? 6.016 -10.520 3.659 1.00 46.84 99 VAL A N 1
ATOM 712 C CA . VAL A 1 99 ? 4.830 -11.272 4.015 1.00 46.84 99 VAL A CA 1
ATOM 713 C C . VAL A 1 99 ? 4.633 -10.918 5.468 1.00 46.84 99 VAL A C 1
ATOM 715 O O . VAL A 1 99 ? 5.459 -11.249 6.316 1.00 46.84 99 VAL A O 1
ATOM 718 N N . ALA A 1 100 ? 3.618 -10.099 5.716 1.00 46.06 100 ALA A N 1
ATOM 719 C CA . ALA A 1 100 ? 3.204 -9.734 7.041 1.00 46.06 100 ALA A CA 1
ATOM 720 C C . ALA A 1 100 ? 2.801 -11.041 7.729 1.00 46.06 100 ALA A C 1
ATOM 722 O O . ALA A 1 100 ? 1.635 -11.435 7.716 1.00 46.06 100 ALA A O 1
ATOM 723 N N . GLU A 1 101 ? 3.775 -11.743 8.310 1.00 43.06 101 GLU A N 1
ATOM 724 C CA . GLU A 1 101 ? 3.552 -12.666 9.405 1.00 43.06 101 GLU A CA 1
ATOM 725 C C . GLU A 1 101 ? 3.055 -11.804 10.563 1.00 43.06 101 GLU A C 1
ATOM 727 O O . GLU A 1 101 ? 3.771 -11.397 11.474 1.00 43.06 101 GLU A O 1
ATOM 732 N N . SER A 1 102 ? 1.763 -11.489 10.483 1.00 52.06 102 SER A N 1
ATOM 733 C CA . SER A 1 102 ? 0.916 -11.338 11.648 1.00 52.06 102 SER A CA 1
ATOM 734 C C . SER A 1 102 ? 1.062 -12.608 12.483 1.00 52.06 102 SER A C 1
ATOM 736 O O . SER A 1 102 ? 0.405 -13.617 12.248 1.00 52.06 102 SER A O 1
ATOM 738 N N . GLY A 1 103 ? 1.961 -12.551 13.453 1.00 43.56 103 GLY A N 1
ATOM 739 C CA . GLY A 1 103 ? 2.178 -13.563 14.474 1.00 43.56 103 GLY A CA 1
ATOM 740 C C . GLY A 1 103 ? 3.395 -13.126 15.283 1.00 43.56 103 GLY A C 1
ATOM 741 O O . GLY A 1 103 ? 4.453 -12.894 14.737 1.00 43.56 103 GLY A O 1
ATOM 742 N N . GLU A 1 104 ? 3.372 -12.948 16.592 1.00 43.62 104 GLU A N 1
ATOM 743 C CA . GLU A 1 104 ? 2.491 -13.531 17.574 1.00 43.62 104 GLU A CA 1
ATOM 744 C C . GLU A 1 104 ? 2.732 -12.722 18.857 1.00 43.62 104 GLU A C 1
ATOM 746 O O . GLU A 1 104 ? 3.784 -12.818 19.492 1.00 43.62 104 GLU A O 1
ATOM 751 N N . ALA A 1 105 ? 1.760 -11.904 19.258 1.00 41.03 105 ALA A N 1
ATOM 752 C CA . ALA A 1 105 ? 1.671 -11.448 20.636 1.00 41.03 105 ALA A CA 1
ATOM 753 C C . ALA A 1 105 ? 1.356 -12.677 21.502 1.00 41.03 105 ALA A C 1
ATOM 755 O O . ALA A 1 105 ? 0.202 -12.950 21.835 1.00 41.03 105 ALA A O 1
ATOM 756 N N . ARG A 1 106 ? 2.380 -13.465 21.851 1.00 44.88 106 ARG A N 1
ATOM 757 C CA . ARG A 1 106 ? 2.242 -14.475 22.898 1.00 44.88 106 ARG A CA 1
ATOM 758 C C . ARG A 1 106 ? 2.237 -13.781 24.245 1.00 44.88 106 ARG A C 1
ATOM 760 O O . ARG A 1 106 ? 3.268 -13.509 24.855 1.00 44.88 106 ARG A O 1
ATOM 767 N N . ALA A 1 107 ? 1.014 -13.540 24.697 1.00 47.03 107 ALA A N 1
ATOM 768 C CA . ALA A 1 107 ? 0.669 -13.496 26.100 1.00 47.03 107 ALA A CA 1
ATOM 769 C C . ALA A 1 107 ? 1.394 -14.622 26.857 1.00 47.03 107 ALA A C 1
ATOM 771 O O . ALA A 1 107 ? 1.241 -15.800 26.535 1.00 47.03 107 ALA A O 1
ATOM 772 N N . SER A 1 108 ? 2.140 -14.256 27.896 1.00 51.06 108 SER A N 1
ATOM 773 C CA . SER A 1 108 ? 2.449 -15.165 28.992 1.00 51.06 108 SER A CA 1
ATOM 774 C C . SER A 1 108 ? 1.925 -14.533 30.272 1.00 51.06 108 SER A C 1
ATOM 776 O O . SER A 1 108 ? 2.495 -13.591 30.820 1.00 51.06 108 SER A O 1
ATOM 778 N N . ALA A 1 109 ? 0.761 -15.026 30.679 1.00 52.50 109 ALA A N 1
ATOM 779 C CA . ALA A 1 109 ? 0.178 -14.835 31.990 1.00 52.50 109 ALA A CA 1
ATOM 780 C C . ALA A 1 109 ? 0.594 -16.019 32.871 1.00 52.50 109 ALA A C 1
ATOM 782 O O . ALA A 1 109 ? 0.361 -17.150 32.462 1.00 52.50 109 ALA A O 1
ATOM 783 N N . ASP A 1 110 ? 1.169 -15.770 34.052 1.00 49.94 110 ASP A N 1
ATOM 784 C CA . ASP A 1 110 ? 0.778 -16.393 35.333 1.00 49.94 110 ASP A CA 1
ATOM 785 C C . ASP A 1 110 ? 1.648 -15.830 36.477 1.00 49.94 110 ASP A C 1
ATOM 787 O O . ASP A 1 110 ? 2.860 -15.702 36.317 1.00 49.94 110 ASP A O 1
ATOM 791 N N . GLY A 1 111 ? 1.061 -15.493 37.638 1.00 40.53 111 GLY A N 1
ATOM 792 C CA . GLY A 1 111 ? 1.883 -15.128 38.809 1.00 40.53 111 GLY A CA 1
ATOM 793 C C . GLY A 1 111 ? 1.314 -14.221 39.912 1.00 40.53 111 GLY A C 1
ATOM 794 O O . GLY A 1 111 ? 2.047 -13.410 40.457 1.00 40.53 111 GLY A O 1
ATOM 795 N N . LYS A 1 112 ? 0.025 -14.338 40.252 1.00 48.62 112 LYS A N 1
ATOM 796 C CA . LYS A 1 112 ? -0.535 -14.291 41.629 1.00 48.62 112 LYS A CA 1
ATOM 797 C C . LYS A 1 112 ? 0.190 -13.429 42.702 1.00 48.62 112 LYS A C 1
ATOM 799 O O . LYS A 1 112 ? 1.127 -13.886 43.347 1.00 48.62 112 LYS A O 1
ATOM 804 N N . GLY A 1 113 ? -0.379 -12.265 43.047 1.00 36.06 113 GLY A N 1
ATOM 805 C CA . GLY A 1 113 ? 0.004 -11.508 44.253 1.00 36.06 113 GLY A CA 1
ATOM 806 C C . GLY A 1 113 ? -0.918 -10.327 44.592 1.00 36.06 113 GLY A C 1
ATOM 807 O O . GLY A 1 113 ? -0.701 -9.212 44.141 1.00 36.06 113 GLY A O 1
ATOM 808 N N . ARG A 1 114 ? -1.952 -10.567 45.409 1.00 55.12 114 ARG A N 1
ATOM 809 C CA . ARG A 1 114 ? -2.694 -9.547 46.190 1.00 55.12 114 ARG A CA 1
ATOM 810 C C . ARG A 1 114 ? -1.993 -9.365 47.555 1.00 55.12 114 ARG A C 1
ATOM 812 O O . ARG A 1 114 ? -1.371 -10.327 47.998 1.00 55.12 114 ARG A O 1
ATOM 819 N N . PRO A 1 115 ? -2.313 -8.339 48.368 1.00 62.56 115 PRO A N 1
ATOM 820 C CA . PRO A 1 115 ? -2.625 -6.934 48.071 1.00 62.56 115 PRO A CA 1
ATOM 821 C C . PRO A 1 115 ? -1.874 -5.971 49.031 1.00 62.56 115 PRO A C 1
ATOM 823 O O . PRO A 1 115 ? -1.605 -6.320 50.178 1.00 62.56 115 PRO A O 1
ATOM 826 N N . ALA A 1 116 ? -1.632 -4.719 48.640 1.00 37.50 116 ALA A N 1
ATOM 827 C CA . ALA A 1 116 ? -1.406 -3.649 49.617 1.00 37.50 116 ALA A CA 1
ATOM 828 C C . ALA A 1 116 ? -1.845 -2.303 49.043 1.00 37.50 116 ALA A C 1
ATOM 830 O O . ALA A 1 116 ? -1.427 -1.908 47.958 1.00 37.50 116 ALA A O 1
ATOM 831 N N . SER A 1 117 ? -2.729 -1.643 49.789 1.00 45.59 117 SER A N 1
ATOM 832 C CA . SER A 1 117 ? -3.204 -0.285 49.564 1.00 45.59 117 SER A CA 1
ATOM 833 C C . SER A 1 117 ? -2.061 0.690 49.323 1.00 45.59 117 SER A C 1
ATOM 835 O O . SER A 1 117 ? -1.123 0.734 50.112 1.00 45.59 117 SER A O 1
ATOM 837 N N . LEU A 1 118 ? -2.236 1.575 48.347 1.00 39.66 118 LEU A N 1
ATOM 838 C CA . LEU A 1 118 ? -1.766 2.947 48.470 1.00 39.66 118 LEU A CA 1
ATOM 839 C C . LEU A 1 118 ? -2.733 3.869 47.737 1.00 39.66 118 LEU A C 1
ATOM 841 O O . LEU A 1 118 ? -2.809 3.920 46.515 1.00 39.66 118 LEU A O 1
ATOM 845 N N . THR A 1 119 ? -3.511 4.553 48.563 1.00 42.16 119 THR A N 1
ATOM 846 C CA . THR A 1 119 ? -4.270 5.752 48.255 1.00 42.16 119 THR A CA 1
ATOM 847 C C . THR A 1 119 ? -3.323 6.786 47.649 1.00 42.16 119 THR A C 1
ATOM 849 O O . THR A 1 119 ? -2.429 7.273 48.338 1.00 42.16 119 THR A O 1
ATOM 852 N N . VAL A 1 120 ? -3.524 7.125 46.378 1.00 42.38 120 VAL A N 1
ATOM 853 C CA . VAL A 1 120 ? -3.003 8.356 45.777 1.00 42.38 120 VAL A CA 1
ATOM 854 C C . VAL A 1 120 ? -4.173 9.094 45.147 1.00 42.38 120 VAL A C 1
ATOM 856 O O . VAL A 1 120 ? -4.669 8.766 44.075 1.00 42.38 120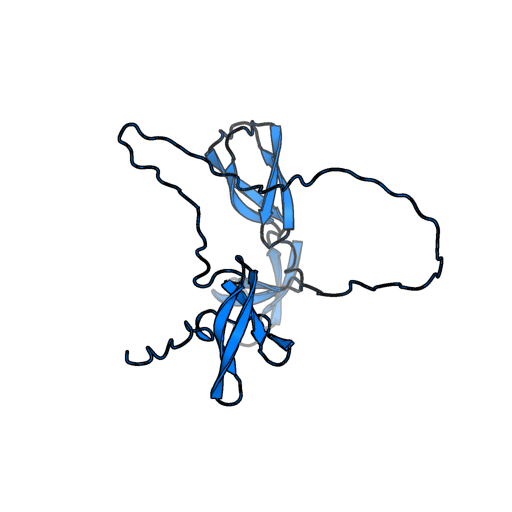 VAL A O 1
ATOM 859 N N . ASP A 1 121 ? -4.647 10.053 45.929 1.00 46.78 121 ASP A N 1
ATOM 860 C CA . ASP A 1 121 ? -5.447 11.192 45.519 1.00 46.78 121 ASP A CA 1
ATOM 861 C C . ASP A 1 121 ? -4.563 12.064 44.611 1.00 46.78 121 ASP A C 1
ATOM 863 O O . ASP A 1 121 ? -3.526 12.557 45.057 1.00 46.78 121 ASP A O 1
ATOM 867 N N . ALA A 1 122 ? -4.897 12.164 43.322 1.00 43.69 122 ALA A N 1
ATOM 868 C CA . ALA A 1 122 ? -4.273 13.103 42.391 1.00 43.69 122 ALA A CA 1
ATOM 869 C C . ALA A 1 122 ? -5.155 13.272 41.143 1.00 43.69 122 ALA A C 1
ATOM 871 O O . ALA A 1 122 ? -5.079 12.502 40.192 1.00 43.69 122 ALA A O 1
ATOM 872 N N . THR A 1 123 ? -6.014 14.289 41.210 1.00 39.56 123 THR A N 1
ATOM 873 C CA . THR A 1 123 ? -6.387 15.209 40.121 1.00 39.56 123 THR A CA 1
ATOM 874 C C . THR A 1 123 ? -6.446 14.671 38.687 1.00 39.56 123 THR A C 1
ATOM 876 O O . THR A 1 123 ? -5.444 14.476 38.008 1.00 39.56 123 THR A O 1
ATOM 879 N N . GLU A 1 124 ? -7.691 14.577 38.223 1.00 50.88 124 GLU A N 1
ATOM 880 C CA . GLU A 1 124 ? -8.163 14.759 36.853 1.00 50.88 124 GLU A CA 1
ATOM 881 C C . GLU A 1 124 ? -7.339 15.792 36.060 1.00 50.88 124 GLU A C 1
ATOM 883 O O . GLU A 1 124 ? -7.494 16.989 36.261 1.00 50.88 124 GLU A O 1
ATOM 888 N N . GLU A 1 125 ? -6.512 15.333 35.119 1.00 39.47 125 GLU A N 1
ATOM 889 C CA . GLU A 1 125 ? -6.004 16.140 34.006 1.00 39.47 125 GLU A CA 1
ATOM 890 C C . GLU A 1 125 ? -6.092 15.288 32.734 1.00 39.47 125 GLU A C 1
ATOM 892 O O . GLU A 1 125 ? -5.486 14.229 32.579 1.00 39.47 125 GLU A O 1
ATOM 897 N N . LYS A 1 126 ? -6.943 15.758 31.834 1.00 42.16 126 LYS A N 1
ATOM 898 C CA . LYS A 1 126 ? -7.333 15.164 30.563 1.00 42.16 126 LYS A CA 1
ATOM 899 C C . LYS A 1 126 ? -6.314 15.562 29.493 1.00 42.16 126 LYS A C 1
ATOM 901 O O . LYS A 1 126 ? -6.366 16.717 29.065 1.00 42.16 126 LYS A O 1
ATOM 906 N N . PRO A 1 127 ? -5.466 14.668 28.949 1.00 40.00 127 PRO A N 1
ATOM 907 C CA . PRO A 1 127 ? -4.680 15.020 27.779 1.00 40.00 127 PRO A CA 1
ATOM 908 C C . PRO A 1 127 ? -5.581 14.903 26.545 1.00 40.00 127 PRO A C 1
ATOM 910 O O . PRO A 1 127 ? -5.587 13.915 25.815 1.00 40.00 127 PRO A O 1
ATOM 913 N N . LYS A 1 128 ? -6.380 15.947 26.301 1.00 45.34 128 LYS A N 1
ATOM 914 C CA . LYS A 1 128 ? -6.907 16.254 24.967 1.00 45.34 128 LYS A CA 1
ATOM 915 C C . LYS A 1 128 ? -5.729 16.743 24.120 1.00 45.34 128 LYS A C 1
ATOM 917 O O . LYS A 1 128 ? -5.580 17.938 23.886 1.00 45.34 128 LYS A O 1
ATOM 922 N N . GLY A 1 129 ? -4.895 15.816 23.663 1.00 37.16 129 GLY A N 1
ATOM 923 C CA . GLY A 1 129 ? -3.884 16.070 22.640 1.00 37.16 129 GLY A CA 1
ATOM 924 C C . GLY A 1 129 ? -4.536 16.244 21.270 1.00 37.16 129 GLY A C 1
ATOM 925 O O . GLY A 1 129 ? -4.362 15.410 20.394 1.00 37.16 129 GLY A O 1
ATOM 926 N N . LYS A 1 130 ? -5.335 17.302 21.092 1.00 41.53 130 LYS A N 1
ATOM 927 C CA . LYS A 1 130 ? -5.690 17.810 19.763 1.00 41.53 130 LYS A CA 1
ATOM 928 C C . LYS A 1 130 ? -4.614 18.820 19.383 1.00 41.53 130 LYS A C 1
ATOM 930 O O . LYS A 1 130 ? -4.656 19.960 19.840 1.00 41.53 130 LYS A O 1
ATOM 935 N N . LEU A 1 131 ? -3.651 18.399 18.569 1.00 36.16 131 LEU A N 1
ATOM 936 C CA . LEU A 1 131 ? -2.764 19.318 17.860 1.00 36.16 131 LEU A CA 1
ATOM 937 C C . LEU A 1 131 ? -3.600 20.035 16.792 1.00 36.16 131 LEU A C 1
ATOM 939 O O . LEU A 1 131 ? -3.758 19.555 15.677 1.00 36.16 131 LEU A O 1
ATOM 943 N N . ALA A 1 132 ? -4.212 21.155 17.172 1.00 39.88 132 ALA A N 1
ATOM 944 C CA . ALA A 1 132 ? -4.885 22.057 16.248 1.00 39.88 132 ALA A CA 1
ATOM 945 C C . ALA A 1 132 ? -3.901 23.164 15.859 1.00 39.88 132 ALA A C 1
ATOM 947 O O . ALA A 1 132 ? -3.600 24.047 16.666 1.00 39.88 132 ALA A O 1
ATOM 948 N N . LEU A 1 133 ? -3.392 23.122 14.627 1.00 37.62 133 LEU A N 1
ATOM 949 C CA . LEU A 1 133 ? -2.636 24.233 14.059 1.00 37.62 133 LEU A CA 1
ATOM 950 C C . LEU A 1 133 ? -3.642 25.297 13.589 1.00 37.62 133 LEU A C 1
ATOM 952 O O . LEU A 1 133 ? -4.161 25.248 12.478 1.00 37.62 133 LEU A O 1
ATOM 956 N N . SER A 1 134 ? -3.978 26.236 14.473 1.00 39.28 134 SER A N 1
ATOM 957 C CA . SER A 1 134 ? -4.863 27.359 14.142 1.00 39.28 134 SER A CA 1
ATOM 958 C C . SER A 1 134 ? -4.065 28.430 13.399 1.00 39.28 134 SER A C 1
ATOM 960 O O . SER A 1 134 ? -3.390 29.250 14.021 1.00 39.28 134 SER A O 1
ATOM 962 N N . LEU A 1 135 ? -4.128 28.433 12.067 1.00 40.47 135 LEU A N 1
ATOM 963 C CA . LEU A 1 135 ? -3.593 29.529 11.260 1.00 40.47 135 LEU A CA 1
ATOM 964 C C . LEU A 1 135 ? -4.705 30.564 11.039 1.00 40.47 135 LEU A C 1
ATOM 966 O O . LEU A 1 135 ? -5.602 30.384 10.217 1.00 40.47 135 LEU A O 1
ATOM 970 N N . ALA A 1 136 ? -4.678 31.643 11.821 1.00 40.69 136 ALA A N 1
ATOM 971 C CA . ALA A 1 136 ? -5.634 32.736 11.692 1.00 40.69 136 ALA A CA 1
ATOM 972 C C . ALA A 1 136 ? -5.262 33.629 10.497 1.00 40.69 136 ALA A C 1
ATOM 974 O O . ALA A 1 136 ? -4.348 34.449 10.578 1.00 40.69 136 ALA A O 1
ATOM 975 N N . LEU A 1 137 ? -5.990 33.493 9.388 1.00 43.41 137 LEU A N 1
ATOM 976 C CA . LEU A 1 137 ? -5.984 34.478 8.307 1.00 43.41 137 LEU A CA 1
ATOM 977 C C . LEU A 1 137 ? -6.905 35.638 8.711 1.00 43.41 137 LEU A C 1
ATOM 979 O O . LEU A 1 137 ? -8.074 35.438 9.050 1.00 43.41 137 LEU A O 1
ATOM 983 N N . PHE A 1 138 ? -6.353 36.853 8.728 1.00 44.66 138 PHE A N 1
ATOM 984 C CA . PHE A 1 138 ? -7.072 38.099 9.004 1.00 44.66 138 PHE A CA 1
ATOM 985 C C . PHE A 1 138 ? -8.390 38.141 8.210 1.00 44.66 138 PHE A C 1
ATOM 987 O O . PHE A 1 138 ? -8.371 38.218 6.985 1.00 44.66 138 PHE A O 1
ATOM 994 N N . GLY A 1 139 ? -9.529 38.066 8.910 1.00 43.91 139 GLY A N 1
ATOM 995 C CA . GLY A 1 139 ? -10.858 38.025 8.281 1.00 43.91 139 GLY A CA 1
ATOM 996 C C . GLY A 1 139 ? -11.885 37.070 8.903 1.00 43.91 139 GLY A C 1
ATOM 997 O O . GLY A 1 139 ? -12.989 36.974 8.383 1.00 43.91 139 GLY A O 1
ATOM 998 N N . GLY A 1 140 ? -11.573 36.376 10.004 1.00 43.62 140 GLY A N 1
ATOM 999 C CA . GLY A 1 140 ? -12.571 35.600 10.762 1.00 43.62 140 GLY A CA 1
ATOM 1000 C C . GLY A 1 140 ? -12.957 34.245 10.153 1.00 43.62 140 GLY A C 1
ATOM 1001 O O . GLY A 1 140 ? -13.895 33.610 10.627 1.00 43.62 140 GLY A O 1
ATOM 1002 N N . LEU A 1 141 ? -12.224 33.777 9.143 1.00 37.78 141 LEU A N 1
ATOM 1003 C CA . LEU A 1 141 ? -12.331 32.418 8.615 1.00 37.78 141 LEU A CA 1
ATOM 1004 C C . LEU A 1 141 ? -11.232 31.553 9.240 1.00 37.78 141 LEU A C 1
ATOM 1006 O O . LEU A 1 141 ? -10.085 31.561 8.801 1.00 37.78 141 LEU A O 1
ATOM 1010 N N . SER A 1 142 ? -11.588 30.815 10.290 1.00 38.16 142 SER A N 1
ATOM 1011 C CA . SER A 1 142 ? -10.742 29.753 10.837 1.00 38.16 142 SER A CA 1
ATOM 1012 C C . SER A 1 142 ? -10.837 28.532 9.923 1.00 38.16 142 SER A C 1
ATOM 1014 O O . SER A 1 142 ? -11.819 27.794 9.974 1.00 38.16 142 SER A O 1
ATOM 1016 N N . LEU A 1 143 ? -9.831 28.314 9.080 1.00 35.28 143 LEU A N 1
ATOM 1017 C CA . LEU A 1 143 ? -9.697 27.084 8.303 1.00 35.28 143 LEU A CA 1
ATOM 1018 C C . LEU A 1 143 ? -8.976 26.039 9.164 1.00 35.28 143 LEU A C 1
ATOM 1020 O O . LEU A 1 143 ? -7.763 26.103 9.340 1.00 35.28 143 LEU A O 1
ATOM 1024 N N . ASN A 1 144 ? -9.722 25.077 9.713 1.00 37.72 144 ASN A N 1
ATOM 1025 C CA . ASN A 1 144 ? -9.123 23.829 10.189 1.00 37.72 144 ASN A CA 1
ATOM 1026 C C . ASN A 1 144 ? -8.805 22.979 8.953 1.00 37.72 144 ASN A C 1
ATOM 1028 O O . ASN A 1 144 ? -9.669 22.255 8.467 1.00 37.72 144 ASN A O 1
ATOM 1032 N N . LEU A 1 145 ? -7.586 23.088 8.422 1.00 35.22 145 LEU A N 1
ATOM 1033 C CA . LEU A 1 145 ? -7.064 22.095 7.486 1.00 35.22 145 LEU A CA 1
ATOM 1034 C C . LEU A 1 145 ? -6.620 20.873 8.303 1.00 35.22 145 LEU A C 1
ATOM 1036 O O . LEU A 1 145 ? -5.473 20.790 8.735 1.00 35.22 145 LEU A O 1
ATOM 1040 N N . SER A 1 146 ? -7.538 19.937 8.552 1.00 37.53 146 SER A N 1
ATOM 1041 C CA . SER A 1 146 ? -7.130 18.541 8.736 1.00 37.53 146 SER A CA 1
ATOM 1042 C C . SER A 1 146 ? -6.794 17.999 7.353 1.00 37.53 146 SER A C 1
ATOM 1044 O O . SER A 1 146 ? -7.594 18.130 6.426 1.00 37.53 146 SER A O 1
ATOM 1046 N N . LEU A 1 147 ? -5.591 17.449 7.197 1.00 39.28 147 LEU A N 1
ATOM 1047 C CA . LEU A 1 147 ? -5.225 16.628 6.046 1.00 39.28 147 LEU A CA 1
ATOM 1048 C C . LEU A 1 147 ? -5.983 15.307 6.209 1.00 39.28 147 LEU A C 1
ATOM 1050 O O . LEU A 1 147 ? -5.492 14.336 6.773 1.00 39.28 147 LEU A O 1
ATOM 1054 N N . ASP A 1 148 ? -7.261 15.355 5.873 1.00 42.69 148 ASP A N 1
ATOM 1055 C CA . ASP A 1 148 ? -8.221 14.336 6.243 1.00 42.69 148 ASP A CA 1
ATOM 1056 C C . ASP A 1 148 ? -8.220 13.289 5.125 1.00 42.69 148 ASP A C 1
ATOM 1058 O O . ASP A 1 148 ? -8.884 13.454 4.100 1.00 42.69 148 ASP A O 1
ATOM 1062 N N . ALA A 1 149 ? -7.452 12.209 5.295 1.00 47.81 149 ALA A N 1
ATOM 1063 C CA . ALA A 1 149 ? -7.823 10.924 4.711 1.00 47.81 149 ALA A CA 1
ATOM 1064 C C . ALA A 1 149 ? -9.180 10.565 5.336 1.00 47.81 149 ALA A C 1
ATOM 1066 O O . ALA A 1 149 ? -9.240 9.915 6.379 1.00 47.81 149 ALA A O 1
ATOM 1067 N N . THR A 1 150 ? -10.246 11.164 4.794 1.00 58.41 150 THR A N 1
ATOM 1068 C CA . THR A 1 150 ? -11.481 11.383 5.543 1.00 58.41 150 THR A CA 1
ATOM 1069 C C . THR A 1 150 ? -12.218 10.084 5.678 1.00 58.41 150 THR A C 1
ATOM 1071 O O . THR A 1 150 ? -12.950 9.684 4.778 1.00 58.41 150 THR A O 1
ATOM 1074 N N . ALA A 1 151 ? -12.019 9.430 6.820 1.00 71.12 151 ALA A N 1
ATOM 1075 C CA . ALA A 1 151 ? -12.856 8.332 7.236 1.00 71.12 151 ALA A CA 1
ATOM 1076 C C . ALA A 1 151 ? -14.312 8.801 7.118 1.00 71.12 151 ALA A C 1
ATOM 1078 O O . ALA A 1 151 ? -14.751 9.710 7.825 1.00 71.12 151 ALA A O 1
ATOM 1079 N N . ARG A 1 152 ? -15.066 8.193 6.201 1.00 84.56 152 ARG A N 1
ATOM 1080 C CA . ARG A 1 152 ? -16.471 8.534 5.951 1.00 84.56 152 ARG A CA 1
ATOM 1081 C C . ARG A 1 152 ? -17.344 8.341 7.193 1.00 84.56 152 ARG A C 1
ATOM 1083 O O . ARG A 1 152 ? -18.381 8.990 7.340 1.00 84.56 152 ARG A O 1
ATOM 1090 N N . PHE A 1 153 ? -16.894 7.476 8.098 1.00 88.44 153 PHE A N 1
ATOM 1091 C CA . PHE A 1 153 ? -17.509 7.188 9.384 1.00 88.44 153 PHE A CA 1
ATOM 1092 C C . PHE A 1 153 ? -16.524 7.448 10.528 1.00 88.44 153 PHE A C 1
ATOM 1094 O O . PHE A 1 153 ? -15.346 7.105 10.440 1.00 88.44 153 PHE A O 1
ATOM 1101 N N . HIS A 1 154 ? -17.019 8.035 11.618 1.00 87.31 154 HIS A N 1
ATOM 1102 C CA . HIS A 1 154 ? -16.211 8.373 12.791 1.00 87.31 154 HIS A CA 1
ATOM 1103 C C . HIS A 1 154 ? -16.130 7.203 13.780 1.00 87.31 154 HIS A C 1
ATOM 1105 O O . HIS A 1 154 ? -17.067 6.415 13.906 1.00 87.31 154 HIS A O 1
ATOM 1111 N N . LEU A 1 155 ? -15.049 7.133 14.562 1.00 89.00 155 LEU A N 1
ATOM 1112 C CA . LEU A 1 155 ? -14.943 6.182 15.674 1.00 89.00 155 LEU A CA 1
ATOM 1113 C C . LEU A 1 155 ? -16.080 6.403 16.684 1.00 89.00 155 LEU A C 1
ATOM 1115 O O . LEU A 1 155 ? -16.344 7.527 17.116 1.00 89.00 155 LEU A O 1
ATOM 1119 N N . GLY A 1 156 ? -16.754 5.323 17.065 1.00 88.75 156 GLY A N 1
ATOM 1120 C CA . GLY A 1 156 ? -17.934 5.331 17.929 1.00 88.75 156 GLY A CA 1
ATOM 1121 C C . GLY A 1 156 ? -19.249 5.662 17.217 1.00 88.75 156 GLY A C 1
ATOM 1122 O O . GLY A 1 156 ? -20.294 5.663 17.866 1.00 88.75 156 GLY A O 1
ATOM 1123 N N . GLN A 1 157 ? -19.233 5.933 15.909 1.00 91.56 157 GLN A N 1
ATOM 1124 C CA . GLN A 1 157 ? -20.451 6.120 15.124 1.00 91.56 157 GLN A CA 1
ATOM 1125 C C . GLN A 1 157 ? -21.145 4.769 14.898 1.00 91.56 157 GLN A C 1
ATOM 1127 O O . GLN A 1 157 ? -20.494 3.775 14.573 1.00 91.56 157 GLN A O 1
ATOM 1132 N N . GLN A 1 158 ? -22.471 4.739 15.050 1.00 93.12 158 GLN A N 1
ATOM 1133 C CA . GLN A 1 158 ? -23.277 3.603 14.606 1.00 93.12 158 GLN A CA 1
ATOM 1134 C C . GLN A 1 158 ? -23.430 3.641 13.088 1.00 93.12 158 GLN A C 1
ATOM 1136 O O . GLN A 1 158 ? -23.738 4.686 12.512 1.00 93.12 158 GLN A O 1
ATOM 1141 N N . VAL A 1 159 ? -23.217 2.495 12.461 1.00 95.00 159 VAL A N 1
ATOM 1142 C CA . VAL A 1 159 ? -23.292 2.249 11.021 1.00 95.00 159 VAL A CA 1
ATOM 1143 C C . VAL A 1 159 ? -24.013 0.928 10.794 1.00 95.00 159 VAL A C 1
ATOM 1145 O O . VAL A 1 159 ? -24.085 0.091 11.689 1.00 95.00 159 VAL A O 1
ATOM 1148 N N . GLU A 1 160 ? -24.566 0.721 9.609 1.00 94.69 160 GLU A N 1
ATOM 1149 C CA . GLU A 1 160 ? -25.040 -0.600 9.212 1.00 94.69 160 GLU A CA 1
ATOM 1150 C C . GLU A 1 160 ? -23.963 -1.278 8.367 1.00 94.69 160 GLU A C 1
ATOM 1152 O O . GLU A 1 160 ? -23.497 -0.696 7.389 1.00 94.69 160 GLU A O 1
ATOM 1157 N N . VAL A 1 161 ? -23.586 -2.501 8.742 1.00 95.12 161 VAL A N 1
ATOM 1158 C CA . VAL A 1 161 ? -22.625 -3.331 8.015 1.00 95.12 161 VAL A CA 1
ATOM 1159 C C . VAL A 1 161 ? -23.341 -4.425 7.233 1.00 95.12 161 VAL A C 1
ATOM 1161 O O . VAL A 1 161 ? -24.257 -5.077 7.752 1.00 95.12 161 VAL A O 1
ATOM 1164 N N . TYR A 1 162 ? -22.919 -4.640 5.991 1.00 93.50 162 TYR A N 1
ATOM 1165 C CA . TYR A 1 162 ? -23.402 -5.739 5.168 1.00 93.50 162 TYR A CA 1
ATOM 1166 C C . TYR A 1 162 ? -22.805 -7.069 5.645 1.00 93.50 162 TYR A C 1
ATOM 1168 O O . TYR A 1 162 ? -21.598 -7.210 5.888 1.00 93.50 162 TYR A O 1
ATOM 1176 N N . ARG A 1 163 ? -23.674 -8.059 5.837 1.00 89.38 163 ARG A N 1
ATOM 1177 C CA . ARG A 1 163 ? -23.301 -9.405 6.272 1.00 89.38 163 ARG A CA 1
ATOM 1178 C C . ARG A 1 163 ? -23.400 -10.395 5.117 1.00 89.38 163 ARG A C 1
ATOM 1180 O O . ARG A 1 163 ? -24.111 -10.193 4.138 1.00 89.38 163 ARG A O 1
ATOM 1187 N N . THR A 1 164 ? -22.713 -11.525 5.270 1.00 85.94 164 THR A N 1
ATOM 1188 C CA . THR A 1 164 ? -22.706 -12.626 4.291 1.00 85.94 164 THR A CA 1
ATOM 1189 C C . THR A 1 164 ? -24.062 -13.312 4.118 1.00 85.94 164 THR A C 1
ATOM 1191 O O . THR A 1 164 ? -24.268 -14.011 3.131 1.00 85.94 164 THR A O 1
ATOM 1194 N N . ASP A 1 165 ? -24.995 -13.109 5.049 1.00 85.00 165 ASP A N 1
ATOM 1195 C CA . ASP A 1 165 ? -26.388 -13.558 4.948 1.00 85.00 165 ASP A CA 1
ATOM 1196 C C . ASP A 1 165 ? -27.254 -12.636 4.066 1.00 85.00 165 ASP A C 1
ATOM 1198 O O . ASP A 1 165 ? -28.429 -12.932 3.847 1.00 85.00 165 ASP A O 1
ATOM 1202 N N . GLY A 1 166 ? -26.683 -11.549 3.533 1.00 90.75 166 GLY A N 1
ATOM 1203 C CA . GLY A 1 166 ? -27.366 -10.579 2.679 1.00 90.75 166 GLY A CA 1
ATOM 1204 C C . GLY A 1 166 ? -28.179 -9.536 3.446 1.00 90.75 166 GLY A C 1
ATOM 1205 O O . GLY A 1 166 ? -28.888 -8.738 2.829 1.00 90.75 166 GLY A O 1
ATOM 1206 N N . TYR A 1 167 ? -28.095 -9.531 4.778 1.00 91.56 167 TYR A N 1
ATOM 1207 C CA . TYR A 1 167 ? -28.778 -8.558 5.621 1.00 91.56 167 TYR A CA 1
ATOM 1208 C C . TYR A 1 167 ? -27.820 -7.466 6.097 1.00 91.56 167 TYR A C 1
ATOM 1210 O O . TYR A 1 167 ? -26.616 -7.663 6.258 1.00 91.56 167 TYR A O 1
ATOM 1218 N N . TRP A 1 168 ? -28.388 -6.292 6.349 1.00 91.81 168 TRP A N 1
ATOM 1219 C CA . TRP A 1 168 ? -27.695 -5.189 7.002 1.00 91.81 168 TRP A CA 1
ATOM 1220 C C . TRP A 1 168 ? -27.901 -5.313 8.509 1.00 91.81 168 TRP A C 1
ATOM 1222 O O . TRP A 1 168 ? -29.015 -5.569 8.966 1.00 91.81 168 TRP A O 1
ATOM 1232 N N . SER A 1 169 ? -26.831 -5.185 9.286 1.00 92.06 169 SER A N 1
ATOM 1233 C CA . SER A 1 169 ? -26.890 -5.208 10.752 1.00 92.06 169 SER A CA 1
ATOM 1234 C C . SER A 1 169 ? -26.242 -3.964 11.326 1.00 92.06 169 SER A C 1
ATOM 1236 O O . SER A 1 169 ? -25.253 -3.480 10.782 1.00 92.06 169 SER A O 1
ATOM 1238 N N . LEU A 1 170 ? -26.769 -3.466 12.442 1.00 92.75 170 LEU A N 1
ATOM 1239 C CA . LEU A 1 170 ? -26.153 -2.355 13.153 1.00 92.75 170 LEU A CA 1
ATOM 1240 C C . LEU A 1 170 ? -24.807 -2.782 13.746 1.00 92.75 170 LEU A C 1
ATOM 1242 O O . LEU A 1 170 ? -24.651 -3.868 14.314 1.00 92.75 170 LEU A O 1
ATOM 1246 N N . ALA A 1 171 ? -23.830 -1.901 13.601 1.00 95.31 171 ALA A N 1
ATOM 1247 C CA . ALA A 1 171 ? -22.499 -2.039 14.146 1.00 95.31 171 ALA A CA 1
ATOM 1248 C C . ALA A 1 171 ? -21.965 -0.670 14.583 1.00 95.31 171 ALA A C 1
ATOM 1250 O O . ALA A 1 171 ? -22.407 0.377 14.115 1.00 95.31 171 ALA A O 1
ATOM 1251 N N . THR A 1 172 ? -21.010 -0.668 15.503 1.00 95.81 172 THR A N 1
ATOM 1252 C CA . THR A 1 172 ? -20.322 0.540 15.967 1.00 95.81 172 THR A CA 1
ATOM 1253 C C . THR A 1 172 ? -18.896 0.523 15.451 1.00 95.81 172 THR A C 1
ATOM 1255 O O . THR A 1 172 ? -18.181 -0.456 15.659 1.00 95.81 172 THR A O 1
ATOM 1258 N N . VAL A 1 173 ? -18.456 1.602 14.808 1.00 95.25 173 VAL A N 1
ATOM 1259 C CA . VAL A 1 173 ? -17.065 1.714 14.350 1.00 95.25 173 VAL A CA 1
ATOM 1260 C C . VAL A 1 173 ? -16.142 1.779 15.566 1.00 95.25 173 VAL A C 1
ATOM 1262 O O . VAL A 1 173 ? -16.246 2.696 16.381 1.00 95.25 173 VAL A O 1
ATOM 1265 N N . ARG A 1 174 ? -15.249 0.801 15.713 1.00 95.12 174 ARG A N 1
ATOM 1266 C CA . ARG A 1 174 ? -14.265 0.745 16.803 1.00 95.12 174 ARG A CA 1
ATOM 1267 C C . ARG A 1 174 ? -12.920 1.305 16.381 1.00 95.12 174 ARG A C 1
ATOM 1269 O O . ARG A 1 174 ? -12.318 2.041 17.158 1.00 95.12 174 ARG A O 1
ATOM 1276 N N . GLU A 1 175 ? -12.497 0.999 15.160 1.00 93.06 175 GLU A N 1
ATOM 1277 C CA . GLU A 1 175 ? -11.197 1.395 14.622 1.00 93.06 175 GLU A CA 1
ATOM 1278 C C . GLU A 1 175 ? -11.302 1.686 13.122 1.00 93.06 175 GLU A C 1
ATOM 1280 O O . GLU A 1 175 ? -12.167 1.138 12.435 1.00 93.06 175 GLU A O 1
ATOM 1285 N N . PHE A 1 176 ? -10.430 2.558 12.624 1.00 92.62 176 PHE A N 1
ATOM 1286 C CA . PHE A 1 176 ? -10.287 2.865 11.206 1.00 92.62 176 PHE A CA 1
ATOM 1287 C C . PHE A 1 176 ? -8.806 2.838 10.858 1.00 92.62 176 PHE A C 1
ATOM 1289 O O . PHE A 1 176 ? -8.006 3.509 11.514 1.00 92.62 176 PHE A O 1
ATOM 1296 N N . GLU A 1 177 ? -8.466 2.072 9.829 1.00 91.38 177 GLU A N 1
ATOM 1297 C CA . GLU A 1 177 ? -7.105 1.932 9.345 1.00 91.38 177 GLU A CA 1
ATOM 1298 C C . GLU A 1 177 ? -6.912 2.810 8.097 1.00 91.38 177 GLU A C 1
ATOM 1300 O O . GLU A 1 177 ? -7.440 2.493 7.027 1.00 91.38 177 GLU A O 1
ATOM 1305 N N . PRO A 1 178 ? -6.169 3.928 8.202 1.00 81.06 178 PRO A N 1
ATOM 1306 C CA . PRO A 1 178 ? -6.090 4.922 7.132 1.00 81.06 178 PRO A CA 1
ATOM 1307 C C . PRO A 1 178 ? -5.310 4.439 5.906 1.00 81.06 178 PRO A C 1
ATOM 1309 O O . PRO A 1 178 ? -5.527 4.951 4.814 1.00 81.06 178 PRO A O 1
ATOM 1312 N N . TYR A 1 179 ? -4.416 3.461 6.071 1.00 83.06 179 TYR A N 1
ATOM 1313 C CA . TYR A 1 179 ? -3.607 2.920 4.976 1.00 83.06 179 TYR A CA 1
ATOM 1314 C C . TYR A 1 179 ? -4.372 1.902 4.124 1.00 83.06 179 TYR A C 1
ATOM 1316 O O . TYR A 1 179 ? -4.150 1.826 2.918 1.00 83.06 179 TYR A O 1
ATOM 1324 N N . GLY A 1 180 ? -5.286 1.145 4.739 1.00 80.12 180 GLY A N 1
ATOM 1325 C CA . GLY A 1 180 ? -6.116 0.148 4.061 1.00 80.12 180 GLY A CA 1
ATOM 1326 C C . GLY A 1 180 ? -7.491 0.661 3.634 1.00 80.12 180 GLY A C 1
ATOM 1327 O O . GLY A 1 180 ? -8.188 -0.033 2.905 1.00 80.12 180 GLY A O 1
ATOM 1328 N N . PHE A 1 181 ? -7.897 1.854 4.091 1.00 86.44 181 PHE A N 1
ATOM 1329 C CA . PHE A 1 181 ? -9.275 2.356 3.971 1.00 86.44 181 PHE A CA 1
ATOM 1330 C C . PHE A 1 181 ? -10.321 1.369 4.520 1.00 86.44 181 PHE A C 1
ATOM 1332 O O . PHE A 1 181 ? -11.471 1.330 4.079 1.00 86.44 181 PHE A O 1
ATOM 1339 N N . THR A 1 182 ? -9.918 0.582 5.516 1.00 93.50 182 THR A N 1
ATOM 1340 C CA . THR A 1 182 ? -10.725 -0.465 6.134 1.00 93.50 182 THR A CA 1
ATOM 1341 C C . THR A 1 182 ? -11.162 -0.080 7.538 1.00 93.50 182 THR A C 1
ATOM 1343 O O . THR A 1 182 ? -10.459 0.601 8.289 1.00 93.50 182 THR A O 1
ATOM 1346 N N . TYR A 1 183 ? -12.338 -0.560 7.919 1.00 94.12 183 TYR A N 1
ATOM 1347 C CA . TYR A 1 183 ? -12.951 -0.320 9.215 1.00 94.12 183 TYR A CA 1
ATOM 1348 C C . TYR A 1 183 ? -12.983 -1.600 10.047 1.00 94.12 183 TYR A C 1
ATOM 1350 O O . TYR A 1 183 ? -13.244 -2.697 9.545 1.00 94.12 183 TYR A O 1
ATOM 1358 N N . THR A 1 184 ? -12.791 -1.441 11.352 1.00 95.88 184 THR A N 1
ATOM 1359 C CA . THR A 1 184 ? -13.128 -2.463 12.342 1.00 95.88 184 THR A CA 1
ATOM 1360 C C . THR A 1 184 ? -14.414 -2.044 13.027 1.00 95.88 184 THR A C 1
ATOM 1362 O O . THR A 1 184 ? -14.474 -0.999 13.684 1.00 95.88 184 THR A O 1
ATOM 1365 N N . VAL A 1 185 ? -15.456 -2.857 12.880 1.00 96.12 185 VAL A N 1
ATOM 1366 C CA . VAL A 1 185 ? -16.783 -2.579 13.435 1.00 96.12 185 VAL A CA 1
ATOM 1367 C C . VAL A 1 185 ? -17.197 -3.661 14.426 1.00 96.12 185 VAL A C 1
ATOM 1369 O O . VAL A 1 185 ? -16.950 -4.847 14.223 1.00 96.12 185 VAL A O 1
ATOM 1372 N N . GLU A 1 186 ? -17.844 -3.256 15.510 1.00 95.81 186 GLU A N 1
ATOM 1373 C CA . GLU A 1 186 ? -18.415 -4.148 16.517 1.00 95.81 186 GLU A CA 1
ATOM 1374 C C . GLU A 1 186 ? -19.921 -4.266 16.291 1.00 95.81 186 GLU A C 1
ATOM 1376 O O . GLU A 1 186 ? -20.649 -3.280 16.381 1.00 95.81 186 GLU A O 1
ATOM 1381 N N . LEU A 1 187 ? -20.386 -5.470 15.974 1.00 94.31 187 LEU A N 1
ATOM 1382 C CA . LEU A 1 187 ? -21.800 -5.804 15.803 1.00 94.31 187 LEU A CA 1
ATOM 1383 C C . LEU A 1 187 ? -22.535 -5.778 17.153 1.00 94.31 187 LEU A C 1
ATOM 1385 O O . LEU A 1 187 ? -21.926 -5.996 18.199 1.00 94.31 187 LEU A O 1
ATOM 1389 N N . GLU A 1 188 ? -23.863 -5.640 17.133 1.00 91.56 188 GLU A N 1
ATOM 1390 C CA . GLU A 1 188 ? -24.694 -5.694 18.355 1.00 91.56 188 GLU A CA 1
ATOM 1391 C C . GLU A 1 188 ? -24.560 -7.005 19.158 1.00 91.56 188 GLU A C 1
ATOM 1393 O O . GLU A 1 188 ? -24.758 -7.011 20.370 1.00 91.56 188 GLU A O 1
ATOM 1398 N N . ASP A 1 189 ? -24.169 -8.108 18.510 1.00 87.75 189 ASP A N 1
ATOM 1399 C CA . ASP A 1 189 ? -23.899 -9.406 19.159 1.00 87.75 189 ASP A CA 1
ATOM 1400 C C . ASP A 1 189 ? -22.572 -9.414 19.956 1.00 87.75 189 ASP A C 1
ATOM 1402 O O . ASP A 1 189 ? -22.177 -10.440 20.506 1.00 87.75 189 ASP A O 1
ATOM 1406 N N . GLY A 1 190 ? -21.835 -8.294 19.981 1.00 90.06 190 GLY A N 1
ATOM 1407 C CA . GLY A 1 190 ? -20.509 -8.170 20.600 1.00 90.06 190 GLY A CA 1
ATOM 1408 C C . GLY A 1 190 ? -19.371 -8.768 19.767 1.00 90.06 190 GLY A C 1
ATOM 1409 O O . GLY A 1 190 ? -18.241 -8.881 20.241 1.00 90.06 190 GLY A O 1
ATOM 1410 N N . ARG A 1 191 ? -19.650 -9.174 18.523 1.00 92.81 191 ARG A N 1
ATOM 1411 C CA . ARG A 1 191 ? -18.643 -9.695 17.588 1.00 92.81 191 ARG A CA 1
ATOM 1412 C C . ARG A 1 191 ? -17.975 -8.554 16.831 1.00 92.81 191 ARG A C 1
ATOM 1414 O O . ARG A 1 191 ? -18.656 -7.669 16.326 1.00 92.81 191 ARG A O 1
ATOM 1421 N N . MET A 1 192 ? -16.658 -8.622 16.687 1.00 93.81 192 MET A N 1
ATOM 1422 C CA . MET A 1 192 ? -15.883 -7.699 15.855 1.00 93.81 192 MET A CA 1
ATOM 1423 C C . MET A 1 192 ? -15.807 -8.230 14.416 1.00 93.81 192 MET A C 1
ATOM 1425 O O . MET A 1 192 ? -15.534 -9.416 14.212 1.00 93.81 192 MET A O 1
ATOM 1429 N N . LYS A 1 193 ? -16.032 -7.362 13.426 1.00 93.12 193 LYS A N 1
ATOM 1430 C CA . LYS A 1 193 ? -15.747 -7.603 12.004 1.00 93.12 193 LYS A CA 1
ATOM 1431 C C . LYS A 1 193 ? -14.599 -6.672 11.608 1.00 93.12 193 LYS A C 1
ATOM 1433 O O . LYS A 1 193 ? -14.695 -5.461 11.796 1.00 93.12 193 LYS A O 1
ATOM 1438 N N . TYR A 1 194 ? -13.518 -7.262 11.113 1.00 94.81 194 TYR A N 1
ATOM 1439 C CA . TYR A 1 194 ? -12.298 -6.571 10.692 1.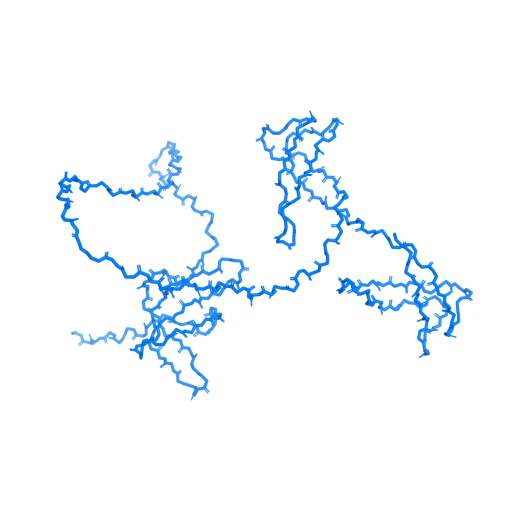00 94.81 194 TYR A CA 1
ATOM 1440 C C . TYR A 1 194 ? -12.270 -6.434 9.173 1.00 94.81 194 TYR A C 1
ATOM 1442 O O . TYR A 1 194 ? -12.957 -7.195 8.488 1.00 94.81 194 TYR A O 1
ATOM 1450 N N . LEU A 1 195 ? -11.439 -5.516 8.674 1.00 9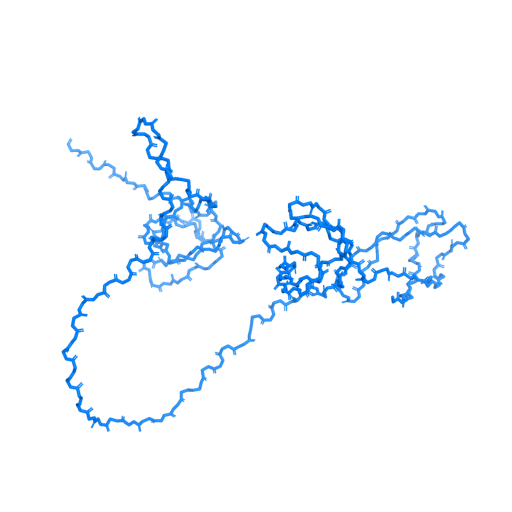3.38 195 LEU A N 1
ATOM 1451 C CA . LEU A 1 195 ? -11.212 -5.308 7.239 1.00 93.38 195 LEU A CA 1
ATOM 1452 C C . LEU A 1 195 ? -12.508 -5.020 6.465 1.00 93.38 195 LEU A C 1
ATOM 1454 O O . LEU A 1 195 ? -12.689 -5.481 5.345 1.00 93.38 195 LEU A O 1
ATOM 1458 N N . VAL A 1 196 ? -13.438 -4.295 7.091 1.00 94.06 196 VAL A N 1
ATOM 1459 C CA . VAL A 1 196 ? -14.708 -3.931 6.463 1.00 94.06 196 VAL A CA 1
ATOM 1460 C C . VAL A 1 196 ? -14.470 -2.746 5.547 1.00 94.06 196 VAL A C 1
ATOM 1462 O O . VAL A 1 196 ? -14.037 -1.688 6.003 1.00 94.06 196 VAL A O 1
ATOM 1465 N N . GLU A 1 197 ? -14.746 -2.921 4.264 1.00 93.00 197 GLU A N 1
ATOM 1466 C CA . GLU A 1 197 ? -14.592 -1.858 3.276 1.00 93.00 197 GLU A CA 1
ATOM 1467 C C . GLU A 1 197 ? -15.696 -0.805 3.429 1.00 93.00 197 GLU A C 1
ATOM 1469 O O . GLU A 1 197 ? -16.782 -1.071 3.952 1.00 93.00 197 GLU A O 1
ATOM 1474 N N . GLU A 1 198 ? -15.437 0.413 2.951 1.00 90.06 198 GLU A N 1
ATOM 1475 C CA . GLU A 1 198 ? -16.419 1.502 3.007 1.00 90.06 198 GLU A CA 1
ATOM 1476 C C . GLU A 1 198 ? -17.737 1.139 2.301 1.00 90.06 198 GLU A C 1
ATOM 1478 O O . GLU A 1 198 ? -18.811 1.529 2.755 1.00 90.06 198 GLU A O 1
ATOM 1483 N N . GLU A 1 199 ? -17.674 0.370 1.213 1.00 90.62 199 GLU A N 1
ATOM 1484 C CA . GLU A 1 199 ? -18.844 -0.065 0.442 1.00 90.62 199 GLU A CA 1
ATOM 1485 C C . GLU A 1 199 ? -19.751 -1.052 1.192 1.00 90.62 199 GLU A C 1
ATOM 1487 O O . GLU A 1 199 ? -20.952 -1.127 0.917 1.00 90.62 199 GLU A O 1
ATOM 1492 N N . GLU A 1 200 ? -19.209 -1.751 2.192 1.00 92.88 200 GLU A N 1
ATOM 1493 C CA . GLU A 1 200 ? -19.979 -2.612 3.089 1.00 92.88 200 GLU A CA 1
ATOM 1494 C C . GLU A 1 200 ? -20.628 -1.833 4.244 1.00 92.88 200 GLU A C 1
ATOM 1496 O O . GLU A 1 200 ? -21.346 -2.431 5.052 1.00 92.88 200 GLU A O 1
ATOM 1501 N N . LEU A 1 201 ? -20.388 -0.522 4.348 1.00 93.38 201 LEU A N 1
ATOM 1502 C CA . LEU A 1 201 ? -20.908 0.339 5.402 1.00 93.38 201 LEU A CA 1
ATOM 1503 C C . LEU A 1 201 ? -21.886 1.370 4.847 1.00 93.38 201 LEU A C 1
ATOM 1505 O O . LEU A 1 201 ? -21.641 2.048 3.849 1.00 93.38 201 LEU A O 1
ATOM 1509 N N . ARG A 1 202 ? -22.996 1.570 5.555 1.00 93.94 202 ARG A N 1
ATOM 1510 C CA . ARG A 1 202 ? -23.927 2.663 5.259 1.00 93.94 202 ARG A CA 1
ATOM 1511 C C . ARG A 1 202 ? -24.341 3.403 6.529 1.00 93.94 202 ARG A C 1
ATOM 1513 O O . ARG A 1 202 ? -24.336 2.815 7.616 1.00 93.94 202 ARG A O 1
ATOM 1520 N N . PRO A 1 203 ? -24.696 4.698 6.423 1.00 88.75 203 PRO A N 1
ATOM 1521 C CA . PRO A 1 203 ? -25.270 5.415 7.549 1.00 88.75 203 PRO A CA 1
ATOM 1522 C C . PRO A 1 203 ? -26.541 4.694 8.015 1.00 88.75 203 PRO A C 1
ATOM 1524 O O . PRO A 1 203 ? -27.299 4.212 7.169 1.00 88.75 203 PRO A O 1
ATOM 1527 N N . PRO A 1 204 ? -26.782 4.625 9.334 1.00 85.19 204 PRO A N 1
ATOM 1528 C CA . PRO A 1 204 ? -27.952 3.950 9.858 1.00 85.19 204 PRO A CA 1
ATOM 1529 C C . PRO A 1 204 ? -29.187 4.642 9.299 1.00 85.19 204 PRO A C 1
ATOM 1531 O O . PRO A 1 204 ? -29.289 5.874 9.341 1.00 85.19 204 PRO A O 1
ATOM 1534 N N . VAL A 1 205 ? -30.117 3.861 8.752 1.00 78.69 205 VAL A N 1
ATOM 1535 C CA . VAL A 1 205 ? -31.410 4.394 8.323 1.00 78.69 205 VAL A CA 1
ATOM 1536 C C . VAL A 1 205 ? -32.133 4.895 9.570 1.00 78.69 205 VAL A C 1
ATOM 1538 O O . VAL A 1 205 ? -32.766 4.138 10.304 1.00 78.69 205 VAL A O 1
ATOM 1541 N N . ILE A 1 206 ? -32.019 6.197 9.833 1.00 70.88 206 ILE A N 1
ATOM 1542 C CA . ILE A 1 206 ? -32.833 6.862 10.838 1.00 70.88 206 ILE A CA 1
ATOM 1543 C C . ILE A 1 206 ? -34.237 6.857 10.248 1.00 70.88 206 ILE A C 1
ATOM 1545 O O . ILE A 1 206 ? -34.577 7.692 9.407 1.00 70.88 206 ILE A O 1
ATOM 1549 N N . HIS A 1 207 ? -35.049 5.876 10.639 1.00 59.81 207 HIS A N 1
ATOM 1550 C CA . HIS A 1 207 ? -36.484 5.982 10.459 1.00 59.81 207 HIS A CA 1
ATOM 1551 C C . HIS A 1 207 ? -36.899 7.227 11.235 1.00 59.81 207 HIS A C 1
ATOM 1553 O O . HIS A 1 207 ? -37.012 7.194 12.460 1.00 59.81 207 HIS A O 1
ATOM 1559 N N . HIS A 1 208 ? -37.041 8.347 10.523 1.00 51.81 208 HIS A N 1
ATOM 1560 C CA . HIS A 1 208 ? -37.740 9.514 11.021 1.00 51.81 208 HIS A CA 1
ATOM 1561 C C . HIS A 1 208 ? -39.123 9.013 11.424 1.00 51.81 208 HIS A C 1
ATOM 1563 O O . HIS A 1 208 ? -39.983 8.782 10.577 1.00 51.81 208 HIS A O 1
ATOM 1569 N N . ALA A 1 209 ? -39.285 8.732 12.715 1.00 50.00 209 ALA A N 1
ATOM 1570 C CA . ALA A 1 209 ? -40.579 8.516 13.311 1.00 50.00 209 ALA A CA 1
ATOM 1571 C C . ALA A 1 209 ? -41.341 9.824 13.092 1.00 50.00 209 ALA A C 1
ATOM 1573 O O . ALA A 1 209 ? -40.985 10.854 13.664 1.00 50.00 209 ALA A O 1
ATOM 1574 N N . ASP A 1 210 ? -42.284 9.762 12.158 1.00 49.28 210 ASP A N 1
ATOM 1575 C CA . ASP A 1 210 ? -43.272 10.785 11.842 1.00 49.28 210 ASP A CA 1
ATOM 1576 C C . ASP A 1 210 ? -43.845 11.321 13.168 1.00 49.28 210 ASP A C 1
ATOM 1578 O O . ASP A 1 210 ? -44.440 10.565 13.944 1.00 49.28 210 ASP A O 1
ATOM 1582 N N . LEU A 1 211 ? -43.530 12.583 13.471 1.00 47.91 211 LEU A N 1
ATOM 1583 C CA . LEU A 1 211 ? -44.006 13.342 14.632 1.00 47.91 211 LEU A CA 1
ATOM 1584 C C . LEU A 1 211 ? -45.181 14.218 14.205 1.00 47.91 211 LEU A C 1
ATOM 1586 O O . LEU A 1 211 ? -45.028 14.913 13.174 1.00 47.91 211 LEU A O 1
#

Sequence (211 aa):
MAVEVIVPEGCAAGESFLVETDDGGTFSVLVPPDGYPGMPLLLELPDAQPLEVIVPSGVFPGDSFLVEHAGETFSVEVPDGCEPGSPMRVDVPRAPPCVAESGEARASADGKGRPASLTVDATEEKPKGKLALSLALFGGLSLNLSLDATARFHLGQQVEVYRTDGYWSLATVREFEPYGFTYTVELEDGRMKYLVEEEELRPPVIHHADL

Organism: Prymnesium parvum (NCBI:txid97485)

Radius of gyration: 27.54 Å; chains: 1; bounding box: 70×62×80 Å